Protein AF-A0A2K3JE34-F1 (afdb_monomer_lite)

Foldseek 3Di:
DDDDPCNVVVVDPPDDDLCRVLVDVVLLVVLLQVLLVVLQVCCVVVNLVLSVLVLVLLVLVLVLVVVVLVVVCVVPVVPVVSSVVSSSSVSSSNSNVVNCCVRPVVVVVPDDDDPPVVVVVVVVVVVVVVVVVCCVVVQDCDPNDRDDDPPVCVSCVVSVVSNVVSVCCSVVVPPPCVVVVVVVVVCCVVPVPVVVVCVVCCVVPPPLCVVVVVVVVVVVVVVVPDDPVVVVVVVPDPPPPQAQLVVFPPDDPVNSVLCVVLVNRHLVSLLPDQLVVVPVSGPPADSVNSSSRNVSSVVVVVVVVVVVVVD

Sequence (311 aa):
MKLSLQSFFAGDSSFASLSQYVNLPLLEIIVLILGIIIAGILADSRGRKPAFSFALLMMGLLTIFGSTLYTAFFQNSDFIWLLQLLLGSERFIEGYLLGLCLFLIWPELGSVRTKGLRLSLIWFFFLGYMTLFWAVDLNILFFGFQFHIPAYFSIFGGQLAIFSSLIALYLIGPIPTILGREIEIEKLAFDFDDRQVKKTVDAYVGTHDFDSIKSQIDIIDASAELSDKDMDEILGDNSKSSLSLQLIPGIGEALEKRLKAAGYKSASQLAGETPQRLAQKIEGLSTSRAEKILKDARTVVKKAIKKSKKK

pLDDT: mean 71.98, std 17.84, range [35.12, 97.81]

Radius of gyration: 38.08 Å; chains: 1; bounding box: 76×53×100 Å

Structure (mmCIF, N/CA/C/O backbone):
data_AF-A0A2K3JE34-F1
#
_entry.id   AF-A0A2K3JE34-F1
#
loop_
_atom_site.group_PDB
_atom_site.id
_atom_site.type_symbol
_atom_site.label_atom_id
_atom_site.label_alt_id
_atom_site.label_comp_id
_atom_site.label_asym_id
_atom_site.label_entity_id
_atom_site.label_seq_id
_atom_site.pdbx_PDB_ins_code
_atom_site.Cartn_x
_atom_site.Cartn_y
_atom_site.Cartn_z
_atom_site.occupancy
_atom_site.B_iso_or_equiv
_atom_site.auth_seq_id
_atom_site.auth_comp_id
_atom_site.auth_asym_id
_atom_site.auth_atom_id
_atom_site.pdbx_PDB_model_num
ATOM 1 N N . MET A 1 1 ? 36.305 -21.822 -6.068 1.00 47.53 1 MET A N 1
ATOM 2 C CA . MET A 1 1 ? 36.592 -20.382 -5.897 1.00 47.53 1 MET A CA 1
ATOM 3 C C . MET A 1 1 ? 35.248 -19.661 -5.927 1.00 47.53 1 MET A C 1
ATOM 5 O O . MET A 1 1 ? 34.569 -19.754 -6.939 1.00 47.53 1 MET A O 1
ATOM 9 N N . LYS A 1 2 ? 34.769 -19.098 -4.807 1.00 48.47 2 LYS A N 1
ATOM 10 C CA . LYS A 1 2 ? 33.481 -18.381 -4.788 1.00 48.47 2 LYS A CA 1
ATOM 11 C C . LYS A 1 2 ? 33.714 -16.999 -5.398 1.00 48.47 2 LYS A C 1
ATOM 13 O O . LYS A 1 2 ? 34.260 -16.135 -4.723 1.00 48.47 2 LYS A O 1
ATOM 18 N N . LEU A 1 3 ? 33.358 -16.824 -6.668 1.00 47.59 3 LEU A N 1
ATOM 19 C CA . LEU A 1 3 ? 33.260 -15.498 -7.276 1.00 47.59 3 LEU A CA 1
ATOM 20 C C . LEU A 1 3 ? 32.209 -14.716 -6.487 1.00 47.59 3 LEU A C 1
ATOM 22 O O . LEU A 1 3 ? 31.051 -15.129 -6.416 1.00 47.59 3 LEU A O 1
ATOM 26 N N . SER A 1 4 ? 32.624 -13.635 -5.828 1.00 63.66 4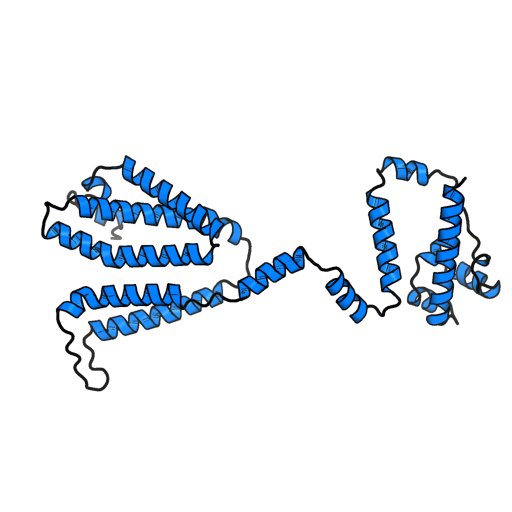 SER A N 1
ATOM 27 C CA . SER A 1 4 ? 31.664 -12.717 -5.230 1.00 63.66 4 SER A CA 1
ATOM 28 C C . SER A 1 4 ? 31.019 -11.920 -6.360 1.00 63.66 4 SER A C 1
ATOM 30 O O . SER A 1 4 ? 31.680 -11.559 -7.336 1.00 63.66 4 SER A O 1
ATOM 32 N N . LEU A 1 5 ? 29.728 -11.628 -6.230 1.00 51.69 5 LEU A N 1
ATOM 33 C CA . LEU A 1 5 ? 28.985 -10.788 -7.176 1.00 51.69 5 LEU A CA 1
ATOM 34 C C . LEU A 1 5 ? 29.692 -9.434 -7.392 1.00 51.69 5 LEU A C 1
ATOM 36 O O . LEU A 1 5 ? 29.744 -8.921 -8.504 1.00 51.69 5 LEU A O 1
ATOM 40 N N . GLN A 1 6 ? 30.347 -8.928 -6.342 1.00 56.88 6 GLN A N 1
ATOM 41 C CA . GLN A 1 6 ? 31.221 -7.757 -6.398 1.00 56.88 6 GLN A CA 1
ATOM 42 C C . GLN A 1 6 ? 32.419 -7.932 -7.336 1.00 56.88 6 GLN A C 1
ATOM 44 O O . GLN A 1 6 ? 32.680 -7.038 -8.126 1.00 56.88 6 GLN A O 1
ATOM 49 N N . SER A 1 7 ? 33.126 -9.067 -7.303 1.00 60.50 7 SER A N 1
ATOM 50 C CA . SER A 1 7 ? 34.256 -9.309 -8.216 1.00 60.50 7 SER A CA 1
ATOM 51 C C . SER A 1 7 ? 33.838 -9.491 -9.677 1.00 60.50 7 SER A C 1
ATOM 53 O O . SER A 1 7 ? 34.643 -9.234 -10.564 1.00 60.50 7 SER A O 1
ATOM 55 N N . PHE A 1 8 ? 32.590 -9.902 -9.929 1.00 62.59 8 PHE A N 1
ATOM 56 C CA . PHE A 1 8 ? 32.058 -10.045 -11.286 1.00 62.59 8 PHE A CA 1
ATOM 57 C C . PHE A 1 8 ? 31.738 -8.680 -11.913 1.00 62.59 8 PHE A C 1
ATOM 59 O O . PHE A 1 8 ? 32.076 -8.447 -13.066 1.00 62.59 8 PHE A O 1
ATOM 66 N N . PHE A 1 9 ? 31.164 -7.750 -11.139 1.00 56.44 9 PHE A N 1
ATOM 67 C CA . PHE A 1 9 ? 30.866 -6.394 -11.620 1.00 56.44 9 PHE A CA 1
ATOM 68 C C . PHE A 1 9 ? 32.049 -5.421 -11.531 1.00 56.44 9 PHE A C 1
ATOM 70 O O . PHE A 1 9 ? 32.115 -4.478 -12.309 1.00 56.44 9 PHE A O 1
ATOM 77 N N . ALA A 1 10 ? 33.006 -5.638 -10.625 1.00 57.97 10 ALA A N 1
ATOM 78 C CA . ALA A 1 10 ? 34.198 -4.792 -10.509 1.00 57.97 10 ALA A CA 1
ATOM 79 C C . ALA A 1 10 ? 35.252 -5.048 -11.606 1.00 57.97 10 ALA A C 1
ATOM 81 O O . ALA A 1 10 ? 36.209 -4.286 -11.713 1.00 57.97 10 ALA A O 1
ATOM 82 N N . GLY A 1 11 ? 35.116 -6.129 -12.384 1.00 55.25 11 GLY A N 1
ATOM 83 C CA . GLY A 1 11 ? 36.104 -6.536 -13.387 1.00 55.25 11 GLY A CA 1
ATOM 84 C C . GLY A 1 11 ? 35.963 -5.863 -14.753 1.00 55.25 11 GLY A C 1
ATOM 85 O O . GLY A 1 11 ? 36.924 -5.876 -15.519 1.00 55.25 11 GLY A O 1
ATOM 86 N N . ASP A 1 12 ? 34.806 -5.274 -15.062 1.00 62.59 12 ASP A N 1
ATOM 87 C CA . ASP A 1 12 ? 34.537 -4.693 -16.377 1.00 62.59 12 ASP A CA 1
ATOM 88 C C . ASP A 1 12 ? 34.541 -3.162 -16.294 1.00 62.59 12 ASP A C 1
ATOM 90 O O . ASP A 1 12 ? 33.567 -2.532 -15.883 1.00 62.59 12 ASP A O 1
ATOM 94 N N . SER A 1 13 ? 35.665 -2.545 -16.671 1.00 64.06 13 SER A N 1
ATOM 95 C CA . SER A 1 13 ? 35.833 -1.084 -16.693 1.00 64.06 13 SER A CA 1
ATOM 96 C C . SER A 1 13 ? 34.903 -0.377 -17.687 1.00 64.06 13 SER A C 1
ATOM 98 O O . SER A 1 13 ? 34.850 0.852 -17.702 1.00 64.06 13 SER A O 1
ATOM 100 N N . SER A 1 14 ? 34.173 -1.139 -18.506 1.00 70.94 14 SER A N 1
ATOM 101 C CA . SER A 1 14 ? 33.175 -0.635 -19.446 1.00 70.94 14 SER A CA 1
ATOM 102 C C . SER A 1 14 ? 31.776 -0.468 -18.839 1.00 70.94 14 SER A C 1
ATOM 104 O O . SER A 1 14 ? 30.938 0.217 -19.429 1.00 70.94 14 SER A O 1
ATOM 106 N N . PHE A 1 15 ? 31.505 -1.044 -17.660 1.00 71.62 15 PHE A N 1
ATOM 107 C CA . PHE A 1 15 ? 30.189 -0.943 -17.034 1.00 71.62 15 PHE A CA 1
ATOM 108 C C . PHE A 1 15 ? 30.009 0.419 -16.350 1.00 71.62 15 PHE A C 1
ATOM 110 O O . PHE A 1 15 ? 30.445 0.633 -15.219 1.00 71.62 15 PHE A O 1
ATOM 117 N N . ALA A 1 16 ? 29.332 1.342 -17.032 1.00 76.44 16 ALA A N 1
ATOM 118 C CA . ALA A 1 16 ? 28.838 2.583 -16.444 1.00 76.44 16 ALA A CA 1
ATOM 119 C C . ALA A 1 16 ? 27.378 2.403 -16.012 1.00 76.44 16 ALA A C 1
ATOM 121 O O . ALA A 1 16 ? 26.539 1.950 -16.794 1.00 76.44 16 ALA A O 1
ATOM 122 N N . SER A 1 17 ? 27.052 2.771 -14.770 1.00 80.38 17 SER A N 1
ATOM 123 C CA . SER A 1 17 ? 25.653 2.781 -14.332 1.00 80.38 17 SER A CA 1
ATOM 124 C C . SER A 1 17 ? 24.853 3.849 -15.091 1.00 80.38 17 SER A C 1
ATOM 126 O O . SER A 1 17 ? 25.409 4.851 -15.539 1.00 80.38 17 SER A O 1
ATOM 128 N N . LEU A 1 18 ? 23.531 3.674 -15.202 1.00 82.62 18 LEU A N 1
ATOM 129 C CA . LEU A 1 18 ? 22.642 4.643 -15.865 1.00 82.62 18 LEU A CA 1
ATOM 130 C C . LEU A 1 18 ? 22.822 6.067 -15.299 1.00 82.62 18 LEU A C 1
ATOM 132 O O . LEU A 1 18 ? 22.880 7.042 -16.042 1.00 82.62 18 LEU A O 1
ATOM 136 N N . SER A 1 19 ? 22.977 6.159 -13.974 1.00 84.25 19 SER A N 1
ATOM 137 C CA . SER A 1 19 ? 23.258 7.397 -13.237 1.00 84.25 19 SER A CA 1
ATOM 138 C C . SER A 1 19 ? 24.598 8.022 -13.644 1.00 84.25 19 SER A C 1
ATOM 140 O O . SER A 1 19 ? 24.658 9.208 -13.973 1.00 84.25 19 SER A O 1
ATOM 142 N N . GLN A 1 20 ? 25.667 7.219 -13.712 1.00 85.44 20 GLN A N 1
ATOM 143 C CA . GLN A 1 20 ? 26.988 7.683 -14.152 1.00 85.44 20 GLN A CA 1
ATOM 144 C C . GLN A 1 20 ? 26.980 8.145 -15.612 1.00 85.44 20 GLN A C 1
ATOM 146 O O . GLN A 1 20 ? 27.647 9.120 -15.946 1.00 85.44 20 GLN A O 1
ATOM 151 N N . TYR A 1 21 ? 26.215 7.465 -16.467 1.00 85.75 21 TYR A N 1
ATOM 152 C CA . TYR A 1 21 ? 26.115 7.782 -17.888 1.00 85.75 21 TYR A CA 1
ATOM 153 C C . TYR A 1 21 ? 25.352 9.090 -18.143 1.00 85.75 21 TYR A C 1
ATOM 155 O O . TYR A 1 21 ? 25.763 9.899 -18.970 1.00 85.75 21 TYR A O 1
ATOM 163 N N . VAL A 1 22 ? 24.253 9.320 -17.417 1.00 87.69 22 VAL A N 1
ATOM 164 C CA . VAL A 1 22 ? 23.420 10.525 -17.560 1.00 87.69 22 VAL A CA 1
ATOM 165 C C . VAL A 1 22 ? 24.022 11.735 -16.829 1.00 87.69 22 VAL A C 1
ATOM 167 O O . VAL A 1 22 ? 23.799 12.867 -17.253 1.00 87.69 22 VAL A O 1
ATOM 170 N N . ASN A 1 23 ? 24.815 11.513 -15.774 1.00 91.31 23 ASN A N 1
ATOM 171 C CA . ASN A 1 23 ? 25.554 12.535 -15.022 1.00 91.31 23 ASN A CA 1
ATOM 172 C C . ASN A 1 23 ? 24.670 13.676 -14.461 1.00 91.31 23 ASN A C 1
ATOM 174 O O . ASN A 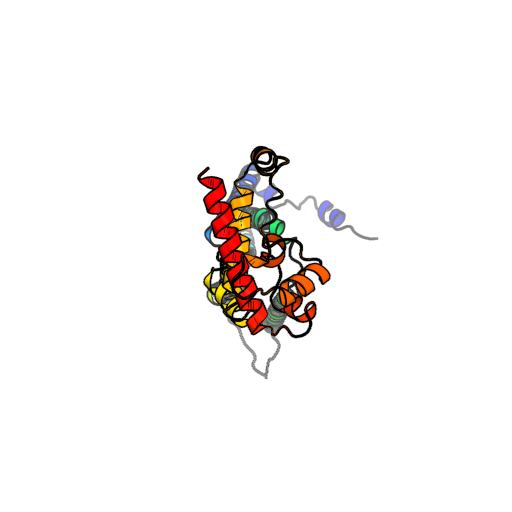1 23 ? 25.032 14.853 -14.514 1.00 91.31 23 ASN A O 1
ATOM 178 N N . LEU A 1 24 ? 23.497 13.335 -13.909 1.00 92.44 24 LEU A N 1
ATOM 179 C CA . LEU A 1 24 ? 22.547 14.290 -13.309 1.00 92.44 24 LEU A CA 1
ATOM 180 C C . LEU A 1 24 ? 22.224 13.959 -11.835 1.00 92.44 24 LEU A C 1
ATOM 182 O O . LEU A 1 24 ? 21.056 13.778 -11.485 1.00 92.44 24 LEU A O 1
ATOM 186 N N . PRO A 1 25 ? 23.220 13.943 -10.929 1.00 89.69 25 PRO A N 1
ATOM 187 C CA . PRO A 1 25 ? 23.038 13.457 -9.556 1.00 89.69 25 PRO A CA 1
ATOM 188 C C . PRO A 1 25 ? 22.020 14.275 -8.744 1.00 89.69 25 PRO A C 1
ATOM 190 O O . PRO A 1 25 ? 21.313 13.745 -7.891 1.00 89.69 25 PRO A O 1
ATOM 193 N N . LEU A 1 26 ? 21.915 15.579 -9.014 1.00 92.56 26 LEU A N 1
ATOM 194 C CA . LEU A 1 26 ? 21.006 16.472 -8.291 1.00 92.56 26 LEU A CA 1
ATOM 195 C C . LEU A 1 26 ? 19.539 16.205 -8.671 1.00 92.56 26 LEU A C 1
ATOM 197 O O . LEU A 1 26 ? 18.662 16.211 -7.808 1.00 92.56 26 LEU A O 1
ATOM 201 N N . LEU A 1 27 ? 19.281 15.902 -9.948 1.00 90.81 27 LEU A N 1
ATOM 202 C CA . LEU A 1 27 ? 17.947 15.549 -10.434 1.00 90.81 27 LEU A CA 1
ATOM 203 C C . LEU A 1 27 ? 17.456 14.251 -9.783 1.00 90.81 27 LEU A C 1
ATOM 205 O O . LEU A 1 27 ? 16.303 14.180 -9.366 1.00 90.81 27 LEU A O 1
ATOM 209 N N . GLU A 1 28 ? 18.335 13.256 -9.642 1.00 92.38 28 GLU A N 1
ATOM 210 C CA . GLU A 1 28 ? 18.003 11.973 -9.013 1.00 92.38 28 GLU A CA 1
ATOM 211 C C . GLU A 1 28 ? 17.489 12.153 -7.581 1.00 92.38 28 GLU A C 1
ATOM 213 O O . GLU A 1 28 ? 16.442 11.611 -7.228 1.00 92.38 28 GLU A O 1
ATOM 218 N N . ILE A 1 29 ? 18.179 12.971 -6.779 1.00 93.44 29 ILE A N 1
ATOM 219 C CA . ILE A 1 29 ? 17.790 13.253 -5.391 1.00 93.44 29 ILE A CA 1
ATOM 220 C C . ILE A 1 29 ? 16.439 13.974 -5.340 1.00 93.44 29 ILE A C 1
ATOM 222 O O . ILE A 1 29 ? 15.578 13.605 -4.542 1.00 93.44 29 ILE A O 1
ATOM 226 N N . ILE A 1 30 ? 16.226 14.980 -6.196 1.00 96.38 30 ILE A N 1
ATOM 227 C CA . ILE A 1 30 ? 14.959 15.727 -6.243 1.00 96.38 30 ILE A CA 1
ATOM 228 C C . ILE A 1 30 ? 13.796 14.791 -6.582 1.00 96.38 30 ILE A C 1
ATOM 230 O O . ILE A 1 30 ? 12.765 14.817 -5.910 1.00 96.38 30 ILE A O 1
ATOM 234 N N . VAL A 1 31 ? 13.959 13.955 -7.609 1.00 97.12 31 VAL A N 1
ATOM 235 C CA . VAL A 1 31 ? 12.912 13.036 -8.070 1.00 97.12 31 VAL A CA 1
ATOM 236 C C . VAL A 1 31 ? 12.625 11.952 -7.027 1.00 97.12 31 VAL A C 1
ATOM 238 O O . VAL A 1 31 ? 11.466 11.596 -6.812 1.00 97.12 31 VAL A O 1
ATOM 241 N N . LEU A 1 32 ? 13.652 11.485 -6.318 1.00 95.19 32 LEU A N 1
ATOM 242 C CA . LEU A 1 32 ? 13.503 10.546 -5.210 1.00 95.19 32 LEU A CA 1
ATOM 243 C C . LEU A 1 32 ? 12.725 11.166 -4.038 1.00 95.19 32 LEU A C 1
ATOM 245 O O . LEU A 1 32 ? 11.764 10.566 -3.554 1.00 95.19 32 LEU A O 1
ATOM 249 N N . ILE A 1 33 ? 13.069 12.390 -3.616 1.00 95.81 33 ILE A N 1
ATOM 250 C CA . ILE A 1 33 ? 12.332 13.122 -2.568 1.00 95.81 33 ILE A CA 1
ATOM 251 C C . ILE A 1 33 ? 10.875 13.341 -2.988 1.00 95.81 33 ILE A C 1
ATOM 253 O O . ILE A 1 33 ? 9.960 13.144 -2.187 1.00 95.81 33 ILE A O 1
ATOM 257 N N . LEU A 1 34 ? 10.644 13.700 -4.252 1.00 97.81 34 LEU A N 1
ATOM 258 C CA . LEU A 1 34 ? 9.302 13.867 -4.800 1.00 97.81 34 LEU A CA 1
ATOM 259 C C . LEU A 1 34 ? 8.490 12.565 -4.711 1.00 97.81 34 LEU A C 1
ATOM 261 O O . LEU A 1 34 ? 7.330 12.598 -4.296 1.00 97.81 34 LEU A O 1
ATOM 265 N N . GLY A 1 35 ? 9.105 11.422 -5.031 1.00 96.88 35 GLY A N 1
ATOM 266 C CA . GLY A 1 35 ? 8.500 10.100 -4.866 1.00 96.88 35 GLY A CA 1
ATOM 267 C C . GLY A 1 35 ? 8.076 9.829 -3.419 1.00 96.88 35 GLY A C 1
ATOM 268 O O . GLY A 1 35 ? 6.935 9.428 -3.184 1.00 96.88 35 GLY A O 1
ATOM 269 N N . ILE A 1 36 ? 8.947 10.129 -2.446 1.00 95.88 36 ILE A N 1
ATOM 270 C CA . ILE A 1 36 ? 8.659 9.970 -1.007 1.00 95.88 36 ILE A CA 1
ATOM 271 C C . ILE A 1 36 ? 7.456 10.825 -0.589 1.00 95.88 36 ILE A C 1
ATOM 273 O O . ILE A 1 36 ? 6.540 10.329 0.072 1.00 95.88 36 ILE A O 1
ATOM 277 N N . ILE A 1 37 ? 7.439 12.103 -0.982 1.00 96.56 37 ILE A N 1
ATOM 278 C CA . ILE A 1 37 ? 6.366 13.045 -0.632 1.00 96.56 37 ILE A CA 1
ATOM 279 C C . ILE A 1 37 ? 5.031 12.573 -1.216 1.00 96.56 37 ILE A C 1
ATOM 281 O O . ILE A 1 37 ? 4.026 12.533 -0.507 1.00 96.56 37 ILE A O 1
ATOM 285 N N . ILE A 1 38 ? 5.012 12.170 -2.488 1.00 96.50 38 ILE A N 1
ATOM 286 C CA . ILE A 1 38 ? 3.786 11.708 -3.151 1.00 96.50 38 ILE A CA 1
ATOM 287 C C . ILE A 1 38 ? 3.291 10.396 -2.541 1.00 96.50 38 ILE A C 1
ATOM 289 O O . ILE A 1 38 ? 2.083 10.230 -2.382 1.00 96.50 38 ILE A O 1
ATOM 293 N N . ALA A 1 39 ? 4.186 9.484 -2.154 1.00 94.44 39 ALA A N 1
ATOM 294 C CA . ALA A 1 39 ? 3.801 8.281 -1.421 1.00 94.44 39 ALA A CA 1
ATOM 295 C C . ALA A 1 39 ? 3.110 8.623 -0.097 1.00 94.44 39 ALA A C 1
ATOM 297 O O . ALA A 1 39 ? 2.049 8.068 0.184 1.00 94.44 39 ALA A O 1
ATOM 298 N N . GLY A 1 40 ? 3.657 9.574 0.668 1.00 90.75 40 GLY A N 1
ATOM 299 C CA . GLY A 1 40 ? 3.045 10.071 1.902 1.00 90.75 40 GLY A CA 1
ATOM 300 C C . GLY A 1 40 ? 1.666 10.690 1.665 1.00 90.75 40 GLY A C 1
ATOM 301 O O . GLY A 1 40 ? 0.690 10.261 2.275 1.00 90.75 40 GLY A O 1
ATOM 302 N N . ILE A 1 41 ? 1.556 11.628 0.718 1.00 92.69 41 ILE A N 1
ATOM 303 C CA . ILE A 1 41 ? 0.287 12.299 0.384 1.00 92.69 41 ILE A CA 1
ATOM 304 C C . ILE A 1 41 ? -0.763 11.293 -0.095 1.00 92.69 41 ILE A C 1
ATOM 306 O O . ILE A 1 41 ? -1.929 11.385 0.286 1.00 92.69 41 ILE A O 1
ATOM 310 N N . LEU A 1 42 ? -0.387 10.330 -0.942 1.00 92.44 42 LEU A N 1
ATOM 311 C CA . LEU A 1 42 ? -1.337 9.354 -1.474 1.00 92.44 42 LEU A CA 1
ATOM 312 C C . LEU A 1 42 ? -1.787 8.364 -0.394 1.00 92.44 42 LEU A C 1
ATOM 314 O O . LEU A 1 42 ? -2.967 8.013 -0.349 1.00 92.44 42 LEU A O 1
ATOM 318 N N . ALA A 1 43 ? -0.866 7.948 0.479 1.00 87.00 43 ALA A N 1
ATOM 319 C CA . ALA A 1 43 ? -1.170 7.089 1.616 1.00 87.00 43 ALA A CA 1
ATOM 320 C C . ALA A 1 43 ? -2.088 7.777 2.636 1.00 87.00 43 ALA A C 1
ATOM 322 O O . ALA A 1 43 ? -2.979 7.114 3.164 1.00 87.00 43 ALA A O 1
ATOM 323 N N . ASP A 1 44 ? -1.905 9.077 2.871 1.00 88.12 44 ASP A N 1
ATOM 324 C CA . ASP A 1 44 ? -2.718 9.874 3.794 1.00 88.12 44 ASP A CA 1
ATOM 325 C C . ASP A 1 44 ? -4.105 10.194 3.208 1.00 88.12 44 ASP A C 1
ATOM 327 O O . ASP A 1 44 ? -5.136 9.880 3.796 1.00 88.12 44 ASP A O 1
ATOM 331 N N . SER A 1 45 ? -4.153 10.721 1.980 1.00 90.62 45 SER A N 1
ATOM 332 C CA . SER A 1 45 ? -5.402 11.202 1.366 1.00 90.62 45 SER A CA 1
ATOM 333 C C . SER A 1 45 ? -6.340 10.100 0.876 1.00 90.62 45 SER A C 1
ATOM 335 O O . SER A 1 45 ? -7.560 10.241 0.955 1.00 90.62 45 SER A O 1
ATOM 337 N N . ARG A 1 46 ? -5.799 9.011 0.314 1.00 85.94 46 ARG A N 1
ATOM 338 C CA . ARG A 1 46 ? -6.600 7.917 -0.266 1.00 85.94 46 ARG A CA 1
ATOM 339 C C . ARG A 1 46 ? -6.507 6.625 0.531 1.00 85.94 46 ARG A C 1
ATOM 341 O O . ARG A 1 46 ? -7.233 5.673 0.245 1.00 85.94 46 ARG A O 1
ATOM 348 N N . GLY A 1 47 ? -5.640 6.583 1.535 1.00 82.75 47 GLY A N 1
ATOM 349 C CA . GLY A 1 47 ? -5.388 5.401 2.334 1.00 82.75 47 GLY A CA 1
ATOM 350 C C . GLY A 1 47 ? -4.314 4.482 1.749 1.00 82.75 47 GLY A C 1
ATOM 351 O O . GLY A 1 47 ? -3.798 4.628 0.639 1.00 82.75 47 GLY A O 1
ATOM 352 N N . ARG A 1 48 ? -4.000 3.453 2.532 1.00 79.62 48 ARG A N 1
ATOM 353 C CA . ARG A 1 48 ? -2.844 2.565 2.340 1.00 79.62 48 ARG A CA 1
ATOM 354 C C . ARG A 1 48 ? -2.932 1.672 1.101 1.00 79.62 48 ARG A C 1
ATOM 356 O O . ARG A 1 48 ? -1.960 1.488 0.373 1.00 79.62 48 ARG A O 1
ATOM 363 N N . LYS A 1 49 ? -4.113 1.096 0.866 1.00 78.69 49 LYS A N 1
ATOM 364 C CA . LYS A 1 49 ? -4.371 0.156 -0.237 1.00 78.69 49 LYS A CA 1
ATOM 365 C C . LYS A 1 49 ? -4.179 0.795 -1.618 1.00 78.69 49 LYS A C 1
ATOM 367 O O . LYS A 1 49 ? -3.467 0.196 -2.426 1.00 78.69 49 LYS A O 1
ATOM 372 N N . PRO A 1 50 ? -4.758 1.974 -1.918 1.00 84.94 50 PRO A N 1
ATOM 373 C CA . PRO A 1 50 ? -4.522 2.615 -3.205 1.00 84.94 50 PRO A CA 1
ATOM 374 C C . PRO A 1 50 ? -3.075 3.076 -3.369 1.00 84.94 50 PRO A C 1
ATOM 376 O O . PRO A 1 50 ? -2.560 2.960 -4.474 1.00 84.94 50 PRO A O 1
ATOM 379 N N . ALA A 1 51 ? -2.390 3.499 -2.300 1.00 87.31 51 ALA A N 1
ATOM 380 C CA . ALA A 1 51 ? -0.967 3.833 -2.371 1.00 87.31 51 ALA A CA 1
ATOM 381 C C . ALA A 1 51 ? -0.098 2.621 -2.760 1.00 87.31 51 ALA A C 1
ATOM 383 O O . ALA A 1 51 ? 0.709 2.690 -3.684 1.00 87.31 51 ALA A O 1
ATOM 384 N N . PHE A 1 52 ? -0.333 1.462 -2.142 1.00 84.56 52 PHE A N 1
ATOM 385 C CA . PHE A 1 52 ? 0.362 0.228 -2.518 1.00 84.56 52 PHE A CA 1
ATOM 386 C C . PHE A 1 52 ? 0.002 -0.257 -3.932 1.00 84.56 52 PHE A C 1
ATOM 388 O O . PHE A 1 52 ? 0.875 -0.657 -4.698 1.00 84.56 52 PHE A O 1
ATOM 395 N N . SER A 1 53 ? -1.278 -0.184 -4.307 1.00 84.81 53 SER A N 1
ATOM 396 C CA . SER A 1 53 ? -1.732 -0.569 -5.653 1.00 84.81 53 SER A CA 1
ATOM 397 C C . SER A 1 53 ? -1.120 0.331 -6.728 1.00 84.81 53 SER A C 1
ATOM 399 O O . SER A 1 53 ? -0.744 -0.145 -7.796 1.00 84.81 53 SER A O 1
ATOM 401 N N . PHE A 1 54 ? -0.959 1.621 -6.426 1.00 90.25 54 PHE A N 1
ATOM 402 C CA . PHE A 1 54 ? -0.259 2.567 -7.285 1.00 90.25 54 PHE A CA 1
ATOM 403 C C . PHE A 1 54 ? 1.229 2.219 -7.423 1.00 90.25 54 PHE A C 1
ATOM 405 O O . PHE A 1 54 ? 1.754 2.250 -8.531 1.00 90.25 54 PHE A O 1
ATOM 412 N N . ALA A 1 55 ? 1.893 1.792 -6.344 1.00 89.12 55 ALA A N 1
ATOM 413 C CA . ALA A 1 55 ? 3.276 1.311 -6.405 1.00 89.12 55 ALA A CA 1
ATOM 414 C C . ALA A 1 55 ? 3.440 0.117 -7.359 1.00 89.12 55 ALA A C 1
ATOM 416 O O . ALA A 1 55 ? 4.356 0.096 -8.179 1.00 89.12 55 ALA A O 1
ATOM 417 N N . LEU A 1 56 ? 2.531 -0.863 -7.275 1.00 85.62 56 LEU A N 1
ATOM 418 C CA . LEU A 1 56 ? 2.529 -2.031 -8.161 1.00 85.62 56 LEU A CA 1
ATOM 419 C C . LEU A 1 56 ? 2.302 -1.637 -9.622 1.00 85.62 56 LEU A C 1
ATOM 421 O O . LEU A 1 56 ? 2.992 -2.146 -10.504 1.00 85.62 56 LEU A O 1
ATOM 425 N N . LEU A 1 57 ? 1.374 -0.709 -9.872 1.00 88.44 57 LEU A N 1
ATOM 426 C CA . LEU A 1 57 ? 1.140 -0.160 -11.206 1.00 88.44 57 LEU A CA 1
ATOM 427 C C . LEU A 1 57 ? 2.406 0.503 -11.760 1.00 88.44 57 LEU A C 1
ATOM 429 O O . LEU A 1 57 ? 2.802 0.204 -12.882 1.00 88.44 57 LEU A O 1
ATOM 433 N N . MET A 1 58 ? 3.065 1.351 -10.969 1.00 92.56 58 MET A N 1
ATOM 434 C CA . MET A 1 58 ? 4.289 2.044 -11.373 1.00 92.56 58 MET A CA 1
ATOM 435 C C . MET A 1 58 ? 5.446 1.073 -11.644 1.00 92.56 58 MET A C 1
ATOM 437 O O . MET A 1 58 ? 6.113 1.199 -12.666 1.00 92.56 58 MET A O 1
ATOM 441 N N . MET A 1 59 ? 5.650 0.066 -10.788 1.00 88.06 59 MET A N 1
ATOM 442 C CA . MET A 1 59 ? 6.646 -0.994 -11.009 1.00 88.06 59 MET A CA 1
ATOM 443 C C . MET A 1 59 ? 6.365 -1.790 -12.287 1.00 88.06 59 MET A C 1
ATOM 445 O O . MET A 1 59 ? 7.279 -2.084 -13.059 1.00 88.06 59 MET A O 1
ATOM 449 N N . GLY A 1 60 ? 5.098 -2.121 -12.538 1.00 82.31 60 GLY A N 1
ATOM 450 C CA . GLY A 1 60 ? 4.687 -2.802 -13.759 1.00 82.31 60 GLY A CA 1
ATOM 451 C C . GLY A 1 60 ? 4.935 -1.962 -15.010 1.00 82.31 60 GLY A C 1
ATOM 452 O O . GLY A 1 60 ? 5.520 -2.453 -15.974 1.00 82.31 60 GLY A O 1
ATOM 453 N N . LEU A 1 61 ? 4.571 -0.678 -14.966 1.00 85.69 61 LEU A N 1
ATOM 454 C CA . LEU A 1 61 ? 4.852 0.288 -16.028 1.00 85.69 61 LEU A CA 1
ATOM 455 C C . LEU A 1 61 ? 6.354 0.413 -16.292 1.00 85.69 61 LEU A C 1
ATOM 457 O O . LEU A 1 61 ? 6.768 0.332 -17.443 1.00 85.69 61 LEU A O 1
ATOM 461 N N . LEU A 1 62 ? 7.174 0.546 -15.248 1.00 90.94 62 LEU A N 1
ATOM 462 C CA . LEU A 1 62 ? 8.628 0.617 -15.384 1.00 90.94 62 LEU A CA 1
ATOM 463 C C . LEU A 1 62 ? 9.200 -0.656 -16.011 1.00 90.94 62 LEU A C 1
ATOM 465 O O . LEU A 1 62 ? 10.067 -0.576 -16.870 1.00 90.94 62 LEU A O 1
ATOM 469 N N . THR A 1 63 ? 8.692 -1.828 -15.635 1.00 86.12 63 THR A N 1
ATOM 470 C CA . THR A 1 63 ? 9.158 -3.105 -16.199 1.00 86.12 63 THR A CA 1
ATOM 471 C C . THR A 1 63 ? 8.823 -3.208 -17.691 1.00 86.12 63 THR A C 1
ATOM 473 O O . THR A 1 63 ? 9.662 -3.602 -18.501 1.00 86.12 63 THR A O 1
ATOM 476 N N . ILE A 1 64 ? 7.605 -2.810 -18.070 1.00 83.50 64 ILE A N 1
ATOM 477 C CA . ILE A 1 64 ? 7.139 -2.816 -19.462 1.00 83.50 64 ILE A CA 1
ATOM 478 C C . ILE A 1 64 ? 7.917 -1.798 -20.302 1.00 83.50 64 ILE A C 1
ATOM 480 O O . ILE A 1 64 ? 8.529 -2.139 -21.318 1.00 83.50 64 ILE A O 1
ATOM 484 N N . PHE A 1 65 ? 7.890 -0.536 -19.881 1.00 88.38 65 PHE A N 1
ATOM 485 C CA . PHE A 1 65 ? 8.425 0.564 -20.667 1.00 88.38 65 PHE A CA 1
ATOM 486 C C . PHE A 1 65 ? 9.940 0.675 -20.547 1.00 88.38 65 PHE A C 1
ATOM 488 O O . PHE A 1 65 ? 10.569 1.106 -21.503 1.00 88.38 65 PHE A O 1
ATOM 495 N N . GLY A 1 66 ? 10.551 0.225 -19.452 1.00 90.06 66 GLY A N 1
ATOM 496 C CA . GLY A 1 66 ? 11.995 0.315 -19.242 1.00 90.06 66 GLY A CA 1
ATOM 497 C C . GLY A 1 66 ? 12.796 -0.411 -20.316 1.00 90.06 66 GLY A C 1
ATOM 498 O O . GLY A 1 66 ? 13.683 0.182 -20.924 1.00 90.06 66 GLY A O 1
ATOM 499 N N . SER A 1 67 ? 12.416 -1.650 -20.644 1.00 85.38 67 SER A N 1
ATOM 500 C CA . SER A 1 67 ? 13.052 -2.406 -21.736 1.00 85.38 67 SER A CA 1
ATOM 501 C C . SER A 1 67 ? 12.880 -1.730 -23.104 1.00 85.38 67 SER A C 1
ATOM 503 O O . SER A 1 67 ? 13.812 -1.691 -23.910 1.00 85.38 67 SER A O 1
ATOM 505 N N . THR A 1 68 ? 11.708 -1.141 -23.348 1.00 87.62 68 THR A N 1
ATOM 506 C CA . THR A 1 68 ? 11.374 -0.457 -24.605 1.00 87.62 68 THR A CA 1
ATOM 507 C C . THR A 1 68 ? 12.140 0.859 -24.751 1.00 87.62 68 THR A C 1
ATOM 509 O O . THR A 1 68 ? 12.694 1.141 -25.808 1.00 87.62 68 THR A O 1
ATOM 512 N N . LEU A 1 69 ? 12.230 1.650 -23.680 1.00 88.38 69 LEU A N 1
ATOM 513 C CA . LEU A 1 69 ? 12.997 2.898 -23.645 1.00 88.38 69 LEU A CA 1
ATOM 514 C C . LEU A 1 69 ? 14.491 2.627 -23.838 1.00 88.38 69 LEU A C 1
ATOM 516 O O . LEU A 1 69 ? 15.154 3.335 -24.593 1.00 88.38 69 LEU A O 1
ATOM 520 N N . TYR A 1 70 ? 15.001 1.567 -23.206 1.00 85.50 70 TYR A N 1
ATOM 521 C CA . TYR A 1 70 ? 16.391 1.151 -23.348 1.00 85.50 70 TYR A CA 1
ATOM 522 C C . TYR A 1 70 ? 16.701 0.728 -24.790 1.00 85.50 70 TYR A C 1
ATOM 524 O O . TYR A 1 70 ? 17.619 1.255 -25.411 1.00 85.50 70 TYR A O 1
ATOM 532 N N . THR A 1 71 ? 15.896 -0.165 -25.371 1.00 86.38 71 THR A N 1
ATOM 533 C CA . THR A 1 71 ? 16.088 -0.622 -26.760 1.00 86.38 71 THR A CA 1
ATOM 534 C C . THR A 1 71 ? 15.941 0.504 -27.783 1.00 86.38 71 THR A C 1
ATOM 536 O O . THR A 1 71 ? 16.749 0.577 -28.708 1.00 86.38 71 THR A O 1
ATOM 539 N N . ALA A 1 72 ? 14.985 1.418 -27.598 1.00 86.06 72 ALA A N 1
ATOM 540 C CA . ALA A 1 72 ? 14.814 2.584 -28.465 1.00 86.06 72 ALA A CA 1
ATOM 541 C C . ALA A 1 72 ? 16.050 3.501 -28.467 1.00 86.06 72 ALA A C 1
ATOM 543 O O . ALA A 1 72 ? 16.458 3.975 -29.526 1.00 86.06 72 ALA A O 1
ATOM 544 N N . PHE A 1 73 ? 16.688 3.701 -27.309 1.00 89.00 73 PHE A N 1
ATOM 545 C CA . PHE A 1 73 ? 17.934 4.465 -27.222 1.00 89.00 73 PHE A CA 1
ATOM 546 C C . PHE A 1 73 ? 19.097 3.790 -27.970 1.00 89.00 73 PHE A C 1
ATOM 548 O O . PHE A 1 73 ? 19.838 4.458 -28.688 1.00 89.00 73 PHE A O 1
ATOM 555 N N . PHE A 1 74 ? 19.252 2.466 -27.859 1.00 86.19 74 PHE A N 1
ATOM 556 C CA . PHE A 1 74 ? 20.317 1.756 -28.585 1.00 86.19 74 PHE A CA 1
ATOM 557 C C . PHE A 1 74 ? 20.090 1.701 -30.097 1.00 86.19 74 PHE A C 1
ATOM 559 O O . PHE A 1 74 ? 21.051 1.574 -30.852 1.00 86.19 74 PHE A O 1
ATOM 566 N N . GLN A 1 75 ? 18.841 1.811 -30.549 1.00 91.12 75 GLN A N 1
ATOM 567 C CA . GLN A 1 75 ? 18.530 1.934 -31.972 1.00 91.12 75 GLN A CA 1
ATOM 568 C C . GLN A 1 75 ? 18.816 3.337 -32.511 1.00 91.12 75 GLN A C 1
ATOM 570 O O . GLN A 1 75 ? 19.211 3.471 -33.668 1.00 91.12 75 GLN A O 1
ATOM 575 N N . ASN A 1 76 ? 18.620 4.376 -31.696 1.00 90.62 76 ASN A N 1
ATOM 576 C CA . ASN A 1 76 ? 18.918 5.747 -32.078 1.00 90.62 76 ASN A CA 1
ATOM 577 C C . ASN A 1 76 ? 19.431 6.562 -30.880 1.00 90.62 76 ASN A C 1
ATOM 579 O O . ASN A 1 76 ? 18.667 7.000 -30.014 1.00 90.62 76 ASN A O 1
ATOM 583 N N . SER A 1 77 ? 20.746 6.784 -30.870 1.00 88.81 77 SER A N 1
ATOM 584 C CA . SER A 1 77 ? 21.467 7.438 -29.775 1.00 88.81 77 SER A CA 1
ATOM 585 C C . SER A 1 77 ? 21.147 8.926 -29.611 1.00 88.81 77 SER A C 1
ATOM 587 O O . SER A 1 77 ? 21.480 9.497 -28.575 1.00 88.81 77 SER A O 1
ATOM 589 N N . ASP A 1 78 ? 20.457 9.550 -30.568 1.00 91.50 78 ASP A N 1
ATOM 590 C CA . ASP A 1 78 ? 20.037 10.953 -30.464 1.00 91.50 78 ASP A CA 1
ATOM 591 C C . ASP A 1 78 ? 18.967 11.158 -29.372 1.00 91.50 78 ASP A C 1
ATOM 593 O O . ASP A 1 78 ? 18.744 12.270 -28.887 1.00 91.50 78 ASP A O 1
ATOM 597 N N . PHE A 1 79 ? 18.317 10.082 -28.917 1.00 90.31 79 PHE A N 1
ATOM 598 C CA . PHE A 1 79 ? 17.255 10.129 -27.914 1.00 90.31 79 PHE A CA 1
ATOM 599 C C . PHE A 1 79 ? 17.752 9.999 -26.464 1.00 90.31 79 PHE A C 1
ATOM 601 O O . PHE A 1 79 ? 17.180 9.262 -25.661 1.00 90.31 79 PHE A O 1
ATOM 608 N N . ILE A 1 80 ? 18.780 10.765 -26.086 1.00 90.12 80 ILE A N 1
ATOM 609 C CA . ILE A 1 80 ? 19.315 10.810 -24.704 1.00 90.12 80 ILE A CA 1
ATOM 610 C C . ILE A 1 80 ? 18.224 11.131 -23.664 1.00 90.12 80 ILE A C 1
ATOM 612 O O . ILE A 1 80 ? 18.268 10.659 -22.527 1.00 90.12 80 ILE A O 1
ATOM 616 N N . TRP A 1 81 ? 17.200 11.893 -24.049 1.00 92.44 81 TRP A N 1
ATOM 617 C CA . TRP A 1 81 ? 16.074 12.226 -23.176 1.00 92.44 81 TRP A CA 1
ATOM 618 C C . TRP A 1 81 ? 15.263 10.993 -22.723 1.00 92.44 81 TRP A C 1
ATOM 620 O O . TRP A 1 81 ? 14.696 11.021 -21.632 1.00 92.44 81 TRP A O 1
ATOM 630 N N . LEU A 1 82 ? 15.237 9.893 -23.495 1.00 91.00 82 LEU A N 1
ATOM 631 C CA . LEU A 1 82 ? 14.577 8.638 -23.094 1.00 91.00 82 LEU A CA 1
ATOM 632 C C . LEU A 1 82 ? 15.289 7.992 -21.901 1.00 91.00 82 LEU A C 1
ATOM 634 O O . LEU A 1 82 ? 14.642 7.479 -20.990 1.00 91.00 82 LEU A O 1
ATOM 638 N N . LEU A 1 83 ? 16.621 8.062 -21.887 1.00 91.12 83 LEU A N 1
ATOM 639 C CA . LEU A 1 83 ? 17.468 7.602 -20.786 1.00 91.12 83 LEU A CA 1
ATOM 640 C C . LEU A 1 83 ? 17.254 8.440 -19.523 1.00 91.12 83 LEU A C 1
ATOM 642 O O . LEU A 1 83 ? 17.154 7.892 -18.429 1.00 91.12 83 LEU A O 1
ATOM 646 N N . GLN A 1 84 ? 17.130 9.761 -19.677 1.00 93.50 84 GLN A N 1
ATOM 647 C CA . GLN A 1 84 ? 16.802 10.666 -18.572 1.00 93.50 84 GLN A CA 1
ATOM 648 C C . GLN A 1 84 ? 15.405 10.388 -18.004 1.00 93.50 84 GLN A C 1
ATOM 650 O O . GLN A 1 84 ? 15.229 10.379 -16.786 1.00 93.50 84 GLN A O 1
ATOM 655 N N . LEU A 1 85 ? 14.422 10.120 -18.870 1.00 94.62 85 LEU A N 1
ATOM 656 C CA . LEU A 1 85 ? 13.072 9.735 -18.465 1.00 94.62 85 LEU A CA 1
ATOM 657 C C . LEU A 1 85 ? 13.078 8.405 -17.704 1.00 94.62 85 LEU A C 1
ATOM 659 O O . LEU A 1 85 ? 12.445 8.302 -16.654 1.00 94.62 85 LEU A O 1
ATOM 663 N N . LEU A 1 86 ? 13.816 7.412 -18.210 1.00 94.44 86 LEU A N 1
ATOM 664 C CA . LEU A 1 86 ? 13.966 6.115 -17.561 1.00 94.44 86 LEU A CA 1
ATOM 665 C C . LEU A 1 86 ? 14.592 6.274 -16.172 1.00 94.44 86 LEU A C 1
ATOM 667 O O . LEU A 1 86 ? 13.978 5.866 -15.188 1.00 94.44 86 LEU A O 1
ATOM 671 N N . LEU A 1 87 ? 15.735 6.961 -16.076 1.00 93.94 87 LEU A N 1
ATOM 672 C CA . LEU A 1 87 ? 16.404 7.242 -14.804 1.00 93.94 87 LEU A CA 1
ATOM 673 C C . LEU A 1 87 ? 15.475 7.974 -13.826 1.00 93.94 87 LEU A C 1
ATOM 675 O O . LEU A 1 87 ? 15.375 7.598 -12.660 1.00 93.94 87 LEU A O 1
ATOM 679 N N . GLY A 1 88 ? 14.759 8.995 -14.302 1.00 95.25 88 GLY A N 1
ATOM 680 C CA . GLY A 1 88 ? 13.780 9.721 -13.499 1.00 95.25 88 GLY A CA 1
ATOM 681 C C . GLY A 1 88 ? 12.677 8.802 -12.974 1.00 95.25 88 GLY A C 1
ATOM 682 O O . GLY A 1 88 ? 12.363 8.830 -11.788 1.00 95.25 88 GLY A O 1
ATOM 683 N N . SER A 1 89 ? 12.121 7.938 -13.824 1.00 95.50 89 SER A N 1
ATOM 684 C CA . SER A 1 89 ? 11.081 6.991 -13.415 1.00 95.50 89 SER A CA 1
ATOM 685 C C . SER A 1 89 ? 11.581 5.955 -12.400 1.00 95.50 89 SER A C 1
ATOM 687 O O . SER A 1 89 ? 10.875 5.674 -11.432 1.00 95.50 89 SER A O 1
ATOM 689 N N . GLU A 1 90 ? 12.814 5.460 -12.548 1.00 94.62 90 GLU A N 1
ATOM 690 C CA . GLU A 1 90 ? 13.449 4.554 -11.584 1.00 94.62 90 GLU A CA 1
ATOM 691 C C . GLU A 1 90 ? 13.602 5.220 -10.214 1.00 94.62 90 GLU A C 1
ATOM 693 O O . GLU A 1 90 ? 13.133 4.679 -9.210 1.00 94.62 90 GLU A O 1
ATOM 698 N N . ARG A 1 91 ? 14.188 6.426 -10.167 1.00 95.94 91 ARG A N 1
ATOM 699 C CA . ARG A 1 91 ? 14.390 7.169 -8.909 1.00 95.94 91 ARG A CA 1
ATOM 700 C C . ARG A 1 91 ? 13.077 7.573 -8.261 1.00 95.94 91 ARG A C 1
ATOM 702 O O . ARG A 1 91 ? 12.960 7.554 -7.038 1.00 95.94 91 ARG A O 1
ATOM 709 N N . PHE A 1 92 ? 12.075 7.903 -9.071 1.00 97.31 92 PHE A N 1
ATOM 710 C CA . PHE A 1 92 ? 10.743 8.218 -8.580 1.00 97.31 92 PHE A CA 1
ATOM 711 C C . PHE A 1 92 ? 10.113 7.013 -7.884 1.00 97.31 92 PHE A C 1
ATOM 713 O O . PHE A 1 92 ? 9.587 7.147 -6.783 1.00 97.31 92 PHE A O 1
ATOM 720 N N . ILE A 1 93 ? 10.171 5.837 -8.514 1.00 95.12 93 ILE A N 1
ATOM 721 C CA . ILE A 1 93 ? 9.595 4.602 -7.974 1.00 95.12 93 ILE A CA 1
ATOM 722 C C . ILE A 1 93 ? 10.348 4.155 -6.725 1.00 95.12 93 ILE A C 1
ATOM 724 O O . ILE A 1 93 ? 9.715 3.773 -5.743 1.00 95.12 93 ILE A O 1
ATOM 728 N N . GLU A 1 94 ? 11.675 4.258 -6.726 1.00 92.25 94 GLU A N 1
ATOM 729 C CA . GLU A 1 94 ? 12.502 4.006 -5.547 1.00 92.25 94 GLU A CA 1
ATOM 730 C C . GLU A 1 94 ? 12.102 4.923 -4.383 1.00 92.25 94 GLU A C 1
ATOM 732 O O . GLU A 1 94 ? 11.790 4.442 -3.293 1.00 92.25 94 GLU A O 1
ATOM 737 N N . GLY A 1 95 ? 12.018 6.233 -4.629 1.00 94.19 95 GLY A N 1
ATOM 738 C CA . GLY A 1 95 ? 11.548 7.204 -3.644 1.00 94.19 95 GLY A CA 1
ATOM 739 C C . GLY A 1 95 ? 10.131 6.910 -3.160 1.00 94.19 95 GLY A C 1
ATOM 740 O O . GLY A 1 95 ? 9.856 6.943 -1.962 1.00 94.19 95 GLY A O 1
ATOM 741 N N . TYR A 1 96 ? 9.233 6.546 -4.072 1.00 95.88 96 TYR A N 1
ATOM 742 C CA . TYR A 1 96 ? 7.862 6.185 -3.739 1.00 95.88 96 TYR A CA 1
ATOM 743 C C . TYR A 1 96 ? 7.809 4.964 -2.811 1.00 95.88 96 TYR A C 1
ATOM 745 O O . TYR A 1 96 ? 7.156 5.007 -1.770 1.00 95.88 96 TYR A O 1
ATOM 753 N N . LEU A 1 97 ? 8.543 3.894 -3.130 1.00 88.88 97 LEU A N 1
ATOM 754 C CA . LEU A 1 97 ? 8.633 2.693 -2.297 1.00 88.88 97 LEU A CA 1
ATOM 755 C C . LEU A 1 97 ? 9.260 2.984 -0.928 1.00 88.88 97 LEU A C 1
ATOM 757 O O . LEU A 1 97 ? 8.756 2.490 0.079 1.00 88.88 97 LEU A O 1
ATOM 761 N N . LEU A 1 98 ? 10.304 3.817 -0.867 1.00 89.31 98 LEU A N 1
ATOM 762 C CA . LEU A 1 98 ? 10.890 4.272 0.397 1.00 89.31 98 LEU A CA 1
ATOM 763 C C . LEU A 1 98 ? 9.872 5.040 1.245 1.00 89.31 98 LEU A C 1
ATOM 765 O O . LEU A 1 98 ? 9.752 4.779 2.442 1.00 89.31 98 LEU A O 1
ATOM 769 N N . GLY A 1 99 ? 9.094 5.930 0.625 1.00 88.50 99 GLY A N 1
ATOM 770 C CA . GLY A 1 99 ? 8.001 6.635 1.286 1.00 88.50 99 GLY A CA 1
ATOM 771 C C . GLY A 1 99 ? 6.941 5.676 1.826 1.00 88.50 99 GLY A C 1
ATOM 772 O O . GLY A 1 99 ? 6.552 5.785 2.986 1.00 88.50 99 GLY A O 1
ATOM 773 N N . LEU A 1 100 ? 6.527 4.671 1.048 1.00 86.12 100 LEU A N 1
ATOM 774 C CA . LEU A 1 100 ? 5.617 3.632 1.541 1.00 86.12 100 LEU A CA 1
ATOM 775 C C . LEU A 1 100 ? 6.220 2.872 2.727 1.00 86.12 100 LEU A C 1
ATOM 777 O O . LEU A 1 100 ? 5.533 2.663 3.720 1.00 86.12 100 LEU A O 1
ATOM 781 N N . CYS A 1 101 ? 7.492 2.481 2.679 1.00 80.38 101 CYS A N 1
ATOM 782 C CA . CYS A 1 101 ? 8.145 1.818 3.808 1.00 80.38 101 CYS A CA 1
ATOM 783 C C . CYS A 1 101 ? 8.126 2.694 5.070 1.00 80.38 101 CYS A C 1
ATOM 785 O O . CYS A 1 101 ? 7.772 2.213 6.149 1.00 80.38 101 CYS A O 1
ATOM 787 N N . LEU A 1 102 ? 8.448 3.979 4.924 1.00 82.69 102 LEU A N 1
ATOM 788 C CA . LEU A 1 102 ? 8.532 4.931 6.027 1.00 82.69 102 LEU A CA 1
ATOM 789 C C . LEU A 1 102 ? 7.156 5.240 6.638 1.00 82.69 102 LEU A C 1
ATOM 791 O O . LEU A 1 102 ? 7.018 5.250 7.859 1.00 82.69 102 LEU A O 1
ATOM 795 N N . PHE A 1 103 ? 6.127 5.428 5.808 1.00 78.44 103 PHE A N 1
ATOM 796 C CA . PHE A 1 103 ? 4.797 5.853 6.258 1.00 78.44 103 PHE A CA 1
ATOM 797 C C . PHE A 1 103 ? 3.801 4.701 6.492 1.00 78.44 103 PHE A C 1
ATOM 799 O O . PHE A 1 103 ? 2.879 4.852 7.293 1.00 78.44 103 PHE A O 1
ATOM 806 N N . LEU A 1 104 ? 3.956 3.542 5.835 1.00 71.38 104 LEU A N 1
ATOM 807 C CA . LEU A 1 104 ? 3.009 2.415 5.931 1.00 71.38 104 LEU A CA 1
ATOM 808 C C . LEU A 1 104 ? 3.499 1.239 6.766 1.00 71.38 104 LEU A C 1
ATOM 810 O O . LEU A 1 104 ? 2.686 0.620 7.450 1.00 71.38 104 LEU A O 1
ATOM 814 N N . ILE A 1 105 ? 4.783 0.884 6.684 1.00 60.44 105 ILE A N 1
ATOM 815 C CA . ILE A 1 105 ? 5.291 -0.338 7.328 1.00 60.44 105 ILE A CA 1
ATOM 816 C C . ILE A 1 105 ? 5.595 -0.088 8.808 1.00 60.44 105 ILE A C 1
ATOM 818 O O . ILE A 1 105 ? 5.300 -0.947 9.641 1.00 60.44 105 ILE A O 1
ATOM 822 N N . TRP A 1 106 ? 6.114 1.093 9.156 1.00 55.06 106 TRP A N 1
ATOM 823 C CA . TRP A 1 106 ? 6.482 1.436 10.534 1.00 55.06 106 TRP A CA 1
ATOM 824 C C . TRP A 1 106 ? 5.313 1.346 11.543 1.00 55.06 106 TRP A C 1
ATOM 826 O O . TRP A 1 106 ? 5.502 0.756 12.606 1.00 55.06 106 TRP A O 1
ATOM 836 N N . PRO A 1 107 ? 4.080 1.796 11.226 1.00 53.94 107 PRO A N 1
ATOM 837 C CA . PRO A 1 107 ? 2.931 1.637 12.128 1.00 53.94 107 PRO A CA 1
ATOM 838 C C . PRO A 1 107 ? 2.391 0.194 12.224 1.00 53.94 107 PRO A C 1
ATOM 840 O O . PRO A 1 107 ? 1.677 -0.145 13.161 1.00 53.94 107 PRO A O 1
ATOM 843 N N . GLU A 1 108 ? 2.701 -0.672 11.252 1.00 50.47 108 GLU A N 1
ATOM 844 C CA . GLU A 1 108 ? 2.121 -2.019 11.084 1.00 50.47 108 GLU A CA 1
ATOM 845 C C . GLU A 1 108 ? 2.984 -3.155 11.655 1.00 50.47 108 GLU A C 1
ATOM 847 O O . GLU A 1 108 ? 2.528 -4.301 11.754 1.00 50.47 108 GLU A O 1
ATOM 852 N N . LEU A 1 109 ? 4.225 -2.869 12.056 1.00 44.91 109 LEU A N 1
ATOM 853 C CA . LEU A 1 109 ? 5.089 -3.813 12.779 1.00 44.91 109 LEU A CA 1
ATOM 854 C C . LEU A 1 109 ? 4.536 -4.198 14.169 1.00 44.91 109 LEU A C 1
ATOM 856 O O . LEU A 1 109 ? 5.050 -5.126 14.785 1.00 44.91 109 LEU A O 1
ATOM 860 N N . GLY A 1 110 ? 3.449 -3.563 14.626 1.00 41.47 110 GLY A N 1
ATOM 861 C CA . GLY A 1 110 ? 2.759 -3.879 15.880 1.00 41.47 110 GLY A CA 1
ATOM 862 C C . GLY A 1 110 ? 1.630 -4.925 15.819 1.00 41.47 110 GLY A C 1
ATOM 863 O O . GLY A 1 110 ? 1.150 -5.320 16.877 1.00 41.47 110 GLY A O 1
ATOM 864 N N . SER A 1 111 ? 1.172 -5.399 14.646 1.00 41.28 111 SER A N 1
ATOM 865 C CA . SER A 1 111 ? -0.029 -6.267 14.561 1.00 41.28 111 SER A CA 1
ATOM 866 C C . SER A 1 111 ? 0.237 -7.649 13.945 1.00 41.28 111 SER A C 1
ATOM 868 O O . SER A 1 111 ? 0.676 -7.783 12.800 1.00 41.28 111 SER A O 1
ATOM 870 N N . VAL A 1 112 ? -0.039 -8.699 14.732 1.00 47.25 112 VAL A N 1
ATOM 871 C CA . VAL A 1 112 ? 0.543 -10.050 14.583 1.00 47.25 112 VAL A CA 1
ATOM 872 C C . VAL A 1 112 ? -0.345 -11.058 13.825 1.00 47.25 112 VAL A C 1
ATOM 874 O O . VAL A 1 112 ? 0.148 -12.096 13.395 1.00 47.25 112 VAL A O 1
ATOM 877 N N . ARG A 1 113 ? -1.650 -10.830 13.609 1.00 47.03 113 ARG A N 1
ATOM 878 C CA . ARG A 1 113 ? -2.564 -11.993 13.484 1.00 47.03 113 ARG A CA 1
ATOM 879 C C . ARG A 1 113 ? -3.030 -12.447 12.087 1.00 47.03 113 ARG A C 1
ATOM 881 O O . ARG A 1 113 ? -3.634 -13.510 12.008 1.00 47.03 113 ARG A O 1
ATOM 888 N N . THR A 1 114 ? -2.772 -11.743 10.977 1.00 48.09 114 THR A N 1
ATOM 889 C CA . THR A 1 114 ? -3.402 -12.117 9.674 1.00 48.09 114 THR A CA 1
ATOM 890 C C . THR A 1 114 ? -2.503 -12.099 8.429 1.00 48.09 114 THR A C 1
ATOM 892 O O . THR A 1 114 ? -2.989 -12.317 7.316 1.00 48.09 114 THR A O 1
ATOM 895 N N . LYS A 1 115 ? -1.185 -11.905 8.573 1.00 54.62 115 LYS A N 1
ATOM 896 C CA . LYS A 1 115 ? -0.279 -11.673 7.428 1.00 54.62 115 LYS A CA 1
ATOM 897 C C . LYS A 1 115 ? -0.004 -12.912 6.549 1.00 54.62 115 LYS A C 1
ATOM 899 O O . LYS A 1 115 ? 0.160 -12.761 5.342 1.00 54.62 115 LYS A O 1
ATOM 904 N N . GLY A 1 116 ? -0.029 -14.130 7.098 1.00 50.16 116 GLY A N 1
ATOM 905 C CA . GLY A 1 116 ? 0.382 -15.343 6.364 1.00 50.16 116 GLY A CA 1
ATOM 906 C C . GLY A 1 116 ? -0.556 -15.774 5.228 1.00 50.16 116 GLY A C 1
ATOM 907 O O . GLY A 1 116 ? -0.103 -16.106 4.134 1.00 50.16 116 GLY A O 1
ATOM 908 N N . LEU A 1 117 ? -1.873 -15.720 5.448 1.00 49.91 117 LEU A N 1
ATOM 909 C CA . LEU A 1 117 ? -2.844 -16.234 4.475 1.00 49.91 117 LEU A CA 1
ATOM 910 C C . LEU A 1 117 ? -2.954 -15.328 3.240 1.00 49.91 117 LEU A C 1
ATOM 912 O O . LEU A 1 117 ? -2.989 -15.823 2.114 1.00 49.91 117 LEU A O 1
ATOM 916 N N . ARG A 1 118 ? -2.915 -14.003 3.442 1.00 54.72 118 ARG A N 1
ATOM 917 C CA . ARG A 1 118 ? -2.940 -13.015 2.349 1.00 54.72 118 ARG A CA 1
ATOM 918 C C . ARG A 1 118 ? -1.707 -13.127 1.454 1.00 54.72 118 ARG A C 1
ATOM 920 O O . ARG A 1 118 ? -1.844 -13.066 0.237 1.00 54.72 118 ARG A O 1
ATOM 927 N N . LEU A 1 119 ? -0.532 -13.347 2.048 1.00 55.91 119 LEU A N 1
ATOM 928 C CA . LEU A 1 119 ? 0.708 -13.524 1.295 1.00 55.91 119 LEU A CA 1
ATOM 929 C C . LEU A 1 119 ? 0.650 -14.792 0.424 1.00 55.91 119 LEU A C 1
ATOM 931 O O . LEU A 1 119 ? 1.009 -14.737 -0.747 1.00 55.91 119 LEU A O 1
ATOM 935 N N . SER A 1 120 ? 0.125 -15.907 0.951 1.00 47.97 120 SER A N 1
ATOM 936 C CA . SER A 1 120 ? 0.032 -17.165 0.189 1.00 47.97 120 SER A CA 1
ATOM 937 C C . SER A 1 120 ? -0.896 -17.079 -1.033 1.00 47.97 120 SER A C 1
ATOM 939 O O . SER A 1 120 ? -0.585 -17.643 -2.081 1.00 47.97 120 SER A O 1
ATOM 941 N N . LEU A 1 121 ? -1.997 -16.321 -0.938 1.00 54.19 121 LEU A N 1
ATOM 942 C CA . LEU A 1 121 ? -2.964 -16.178 -2.030 1.00 54.19 121 LEU A CA 1
ATOM 943 C C . LEU A 1 121 ? -2.386 -15.369 -3.204 1.00 54.19 121 LEU A C 1
ATOM 945 O O . LEU A 1 121 ? -2.630 -15.690 -4.365 1.00 54.19 121 LEU A O 1
ATOM 949 N N . ILE A 1 122 ? -1.584 -14.343 -2.897 1.00 57.56 122 ILE A N 1
ATOM 950 C CA . 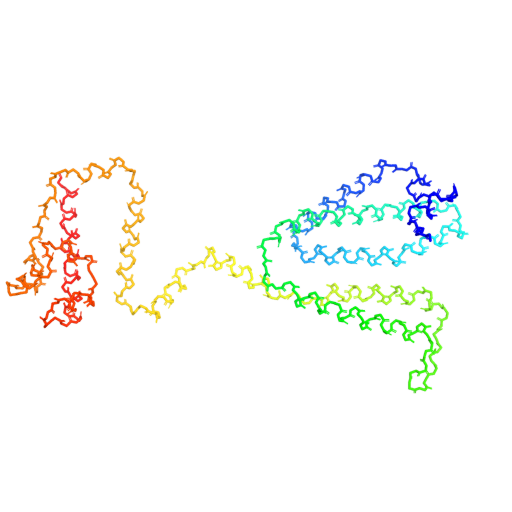ILE A 1 122 ? -0.884 -13.525 -3.898 1.00 57.56 122 ILE A CA 1
ATOM 951 C C . ILE A 1 122 ? 0.154 -14.375 -4.641 1.00 57.56 122 ILE A C 1
ATOM 953 O O . ILE A 1 122 ? 0.217 -14.338 -5.869 1.00 57.56 122 ILE A O 1
ATOM 957 N N . TRP A 1 123 ? 0.915 -15.197 -3.912 1.00 60.06 123 TRP A N 1
ATOM 958 C CA . TRP A 1 123 ? 1.885 -16.117 -4.510 1.00 60.06 123 TRP A CA 1
ATOM 959 C C . TRP A 1 123 ? 1.233 -17.163 -5.421 1.00 60.06 123 TRP A C 1
ATOM 961 O O . TRP A 1 123 ? 1.788 -17.476 -6.471 1.00 60.06 123 TRP A O 1
ATOM 971 N N . PHE A 1 124 ? 0.042 -17.660 -5.076 1.00 56.38 124 PHE A N 1
ATOM 972 C CA . PHE A 1 124 ? -0.692 -18.619 -5.906 1.00 56.38 124 PHE A CA 1
ATOM 973 C C . PHE A 1 124 ? -1.120 -18.027 -7.260 1.00 56.38 124 PHE A C 1
ATOM 975 O O . PHE A 1 124 ? -0.908 -18.644 -8.304 1.00 56.38 124 PHE A O 1
ATOM 982 N N . PHE A 1 125 ? -1.662 -16.804 -7.264 1.00 55.56 125 PHE A N 1
ATOM 983 C CA . PHE A 1 125 ? -2.040 -16.113 -8.503 1.00 55.56 125 PHE A CA 1
ATOM 984 C C . PHE A 1 125 ? -0.829 -15.752 -9.369 1.00 55.56 125 PHE A C 1
ATOM 986 O O . PHE A 1 125 ? -0.877 -15.901 -10.590 1.00 55.56 125 PHE A O 1
ATOM 993 N N . PHE A 1 126 ? 0.269 -15.323 -8.742 1.00 62.00 126 PHE A N 1
ATOM 994 C CA . PHE A 1 126 ? 1.516 -15.028 -9.443 1.00 62.00 126 PHE A CA 1
ATOM 995 C C . PHE A 1 126 ? 2.106 -16.275 -10.118 1.00 62.00 126 PHE A C 1
ATOM 997 O O . PHE A 1 126 ? 2.517 -16.212 -11.277 1.00 62.00 126 PHE A O 1
ATOM 1004 N N . LEU A 1 127 ? 2.081 -17.422 -9.430 1.00 60.75 127 LEU A N 1
ATOM 1005 C CA . LEU A 1 127 ? 2.531 -18.698 -9.986 1.00 60.75 127 LEU A CA 1
ATOM 1006 C C . LEU A 1 127 ? 1.695 -19.096 -11.212 1.00 60.75 127 LEU A C 1
ATOM 1008 O O . LEU A 1 127 ? 2.263 -19.432 -12.246 1.00 60.75 127 LEU A O 1
ATOM 1012 N N . GLY A 1 128 ? 0.363 -18.986 -11.114 1.00 66.56 128 GLY A N 1
ATOM 1013 C CA . GLY A 1 128 ? -0.562 -19.286 -12.212 1.00 66.56 128 GLY A CA 1
ATOM 1014 C C . GLY A 1 128 ? -0.320 -18.424 -13.456 1.00 66.56 128 GLY A C 1
ATOM 1015 O O . GLY A 1 128 ? -0.279 -18.942 -14.574 1.00 66.56 128 GLY A O 1
ATOM 1016 N N . TYR A 1 129 ? -0.090 -17.124 -13.260 1.00 69.62 129 TYR A N 1
ATOM 1017 C CA . TYR A 1 129 ? 0.252 -16.193 -14.336 1.00 69.62 129 TYR A CA 1
ATOM 1018 C C . TYR A 1 129 ? 1.575 -16.563 -15.025 1.00 69.62 129 TYR A C 1
ATOM 1020 O O . TYR A 1 129 ? 1.628 -16.643 -16.252 1.00 69.62 129 TYR A O 1
ATOM 1028 N N . MET A 1 130 ? 2.622 -16.860 -14.248 1.00 62.91 130 MET A N 1
ATOM 1029 C CA . MET A 1 130 ? 3.926 -17.258 -14.789 1.00 62.91 130 MET A CA 1
ATOM 1030 C C . MET A 1 130 ? 3.854 -18.558 -15.595 1.00 62.91 130 MET A C 1
ATOM 1032 O O . MET A 1 130 ? 4.441 -18.637 -16.671 1.00 62.91 130 MET A O 1
ATOM 1036 N N . THR A 1 131 ? 3.082 -19.553 -15.145 1.00 64.50 131 THR A N 1
ATOM 1037 C CA . THR A 1 131 ? 2.861 -20.783 -15.925 1.00 64.50 131 THR A CA 1
ATOM 1038 C C . THR A 1 131 ? 2.160 -20.530 -17.255 1.00 64.50 131 THR A C 1
ATOM 1040 O O . THR A 1 131 ? 2.491 -21.173 -18.248 1.00 64.50 131 THR A O 1
ATOM 1043 N N . LEU A 1 132 ? 1.212 -19.591 -17.297 1.00 61.09 132 LEU A N 1
ATOM 1044 C CA . LEU A 1 132 ? 0.498 -19.251 -18.525 1.00 61.09 132 LEU A CA 1
ATOM 1045 C C . LEU A 1 132 ? 1.411 -18.501 -19.503 1.00 61.09 132 LEU A C 1
ATOM 1047 O O . LEU A 1 132 ? 1.392 -18.776 -20.699 1.00 61.09 132 LEU A O 1
ATOM 1051 N N . PHE A 1 133 ? 2.261 -17.615 -18.980 1.00 63.16 133 PHE A N 1
ATOM 1052 C CA . PHE A 1 133 ? 3.280 -16.918 -19.759 1.00 63.16 133 PHE A CA 1
ATOM 1053 C C . PHE A 1 133 ? 4.301 -17.899 -20.354 1.00 63.16 133 PHE A C 1
ATOM 1055 O O . PHE A 1 133 ? 4.568 -17.856 -21.550 1.00 63.16 133 PHE A O 1
ATOM 1062 N N . TRP A 1 134 ? 4.796 -18.853 -19.560 1.00 62.84 134 TRP A N 1
ATOM 1063 C CA . TRP A 1 134 ? 5.696 -19.906 -20.044 1.00 62.84 134 TRP A CA 1
ATOM 1064 C C . TRP A 1 134 ? 5.047 -20.830 -21.073 1.00 62.84 134 TRP A C 1
ATOM 1066 O O . TRP A 1 134 ? 5.715 -21.253 -22.010 1.00 62.84 134 TRP A O 1
ATOM 1076 N N . ALA A 1 135 ? 3.754 -21.132 -20.940 1.00 62.22 135 ALA A N 1
ATOM 1077 C CA . ALA A 1 135 ? 3.041 -21.938 -21.928 1.00 62.22 135 ALA A CA 1
ATOM 1078 C C . ALA A 1 135 ? 2.972 -21.249 -23.303 1.00 62.22 135 ALA A C 1
ATOM 1080 O O . ALA A 1 135 ? 3.091 -21.921 -24.327 1.00 62.22 135 ALA A O 1
ATOM 1081 N N . VAL A 1 136 ? 2.819 -19.920 -23.316 1.00 61.75 136 VAL A N 1
ATOM 1082 C CA . VAL A 1 136 ? 2.832 -19.103 -24.539 1.00 61.75 136 VAL A CA 1
ATOM 1083 C C . VAL A 1 136 ? 4.242 -19.019 -25.130 1.00 61.75 136 VAL A C 1
ATOM 1085 O O . VAL A 1 136 ? 4.406 -19.200 -26.333 1.00 61.75 136 VAL A O 1
ATOM 1088 N N . ASP A 1 137 ? 5.256 -18.801 -24.292 1.00 60.41 137 ASP A N 1
ATOM 1089 C CA . ASP A 1 137 ? 6.640 -18.593 -24.739 1.00 60.41 137 ASP A CA 1
ATOM 1090 C C . ASP A 1 137 ? 7.301 -19.888 -25.253 1.00 60.41 137 ASP A C 1
ATOM 1092 O O . ASP A 1 137 ? 8.072 -19.878 -26.211 1.00 60.41 137 ASP A O 1
ATOM 1096 N N . LEU A 1 138 ? 6.950 -21.044 -24.674 1.00 64.69 138 LEU A N 1
ATOM 1097 C CA . LEU A 1 138 ? 7.498 -22.351 -25.064 1.00 64.69 138 LEU A CA 1
ATOM 1098 C C . LEU A 1 138 ? 6.825 -22.964 -26.305 1.00 64.69 138 LEU A C 1
ATOM 1100 O O . LEU A 1 138 ? 7.191 -24.071 -26.703 1.00 64.69 138 LEU A O 1
ATOM 1104 N N . ASN A 1 139 ? 5.861 -22.270 -26.927 1.00 60.94 139 ASN A N 1
ATOM 1105 C CA . ASN A 1 139 ? 5.169 -22.722 -28.141 1.00 60.94 139 ASN A CA 1
ATOM 1106 C C . ASN A 1 139 ? 4.579 -24.146 -27.994 1.00 60.94 139 ASN A C 1
ATOM 1108 O O . ASN A 1 139 ? 4.586 -24.960 -28.923 1.00 60.94 139 ASN A O 1
ATOM 1112 N N . ILE A 1 140 ? 4.124 -24.478 -26.780 1.00 59.06 140 ILE A N 1
ATOM 1113 C CA . ILE A 1 140 ? 3.677 -25.827 -26.424 1.00 59.06 140 ILE A CA 1
ATOM 1114 C C . ILE A 1 140 ? 2.316 -26.081 -27.078 1.00 59.06 140 ILE A C 1
ATOM 1116 O O . ILE A 1 140 ? 1.381 -25.297 -26.930 1.00 59.06 140 ILE A O 1
ATOM 1120 N N . LEU A 1 141 ? 2.193 -27.214 -27.773 1.00 58.03 141 LEU A N 1
ATOM 1121 C CA . LEU A 1 141 ? 0.939 -27.718 -28.339 1.00 58.03 141 LEU A CA 1
ATOM 1122 C C . LEU A 1 141 ? -0.082 -27.989 -27.223 1.00 58.03 141 LEU A C 1
ATOM 1124 O O . LEU A 1 141 ? -0.125 -29.074 -26.645 1.00 58.03 141 LEU A O 1
ATOM 1128 N N . PHE A 1 142 ? -0.930 -27.008 -26.929 1.00 54.50 142 PHE A N 1
ATOM 1129 C CA . PHE A 1 142 ? -2.047 -27.166 -26.005 1.00 54.50 142 PHE A CA 1
ATOM 1130 C C . PHE A 1 142 ? -3.266 -27.670 -26.795 1.00 54.50 142 PHE A C 1
ATOM 1132 O O . PHE A 1 142 ? -3.778 -26.977 -27.671 1.00 54.50 142 PHE A O 1
ATOM 1139 N N . PHE A 1 143 ? -3.707 -28.907 -26.538 1.00 60.66 143 PHE A N 1
ATOM 1140 C CA . PHE A 1 143 ? -4.852 -29.541 -27.222 1.00 60.66 143 PHE A CA 1
ATOM 1141 C C . PHE A 1 143 ? -4.759 -29.635 -28.763 1.00 60.66 143 PHE A C 1
ATOM 1143 O O . PHE A 1 143 ? -5.776 -29.654 -29.449 1.00 60.66 143 PHE A O 1
ATOM 1150 N N . GLY A 1 144 ? -3.554 -29.729 -29.334 1.00 71.56 144 GLY A N 1
ATOM 1151 C CA . GLY A 1 144 ? -3.386 -29.981 -30.774 1.00 71.56 144 GLY A CA 1
ATOM 1152 C C . GLY A 1 144 ? -3.559 -28.760 -31.686 1.00 71.56 144 GLY A C 1
ATOM 1153 O O . GLY A 1 144 ? -3.436 -28.896 -32.900 1.00 71.56 144 GLY A O 1
ATOM 1154 N N . PHE A 1 145 ? -3.791 -27.568 -31.131 1.00 68.19 145 PHE A N 1
ATOM 1155 C CA . PHE A 1 145 ? -3.819 -26.323 -31.897 1.00 68.19 145 PHE A CA 1
ATOM 1156 C C . PHE A 1 145 ? -2.433 -25.669 -31.907 1.00 68.19 145 PHE A C 1
ATOM 1158 O O . PHE A 1 145 ? -1.871 -25.374 -30.853 1.00 68.19 145 PHE A O 1
ATOM 1165 N N . GLN A 1 146 ? -1.884 -25.414 -33.098 1.00 64.50 146 GLN A N 1
ATOM 1166 C CA . GLN A 1 146 ? -0.718 -24.543 -33.256 1.00 64.50 146 GLN A CA 1
ATOM 1167 C C . GLN A 1 146 ? -1.191 -23.090 -33.303 1.00 64.50 146 GLN A C 1
ATOM 1169 O O . GLN A 1 146 ? -1.755 -22.637 -34.298 1.00 64.50 146 GLN A O 1
ATOM 1174 N N . PHE A 1 147 ? -0.971 -22.356 -32.216 1.00 60.59 147 PHE A N 1
ATOM 1175 C CA . PHE A 1 147 ? -1.211 -20.919 -32.189 1.00 60.59 147 PHE A CA 1
ATOM 1176 C C . PHE A 1 147 ? -0.065 -20.200 -32.908 1.00 60.59 147 PHE A C 1
ATOM 1178 O O . PHE A 1 147 ? 1.053 -20.138 -32.407 1.00 60.59 147 PHE A O 1
ATOM 1185 N N . HIS A 1 148 ? -0.333 -19.647 -34.091 1.00 62.59 148 HIS A N 1
ATOM 1186 C CA . HIS A 1 148 ? 0.575 -18.696 -34.730 1.00 62.59 148 HIS A CA 1
ATOM 1187 C C . HIS A 1 148 ? 0.192 -17.281 -34.312 1.00 62.59 148 HIS A C 1
ATOM 1189 O O . HIS A 1 148 ? -0.796 -16.716 -34.779 1.00 62.59 148 HIS A O 1
ATOM 1195 N N . ILE A 1 149 ? 0.974 -16.727 -33.390 1.00 61.66 149 ILE A N 1
ATOM 1196 C CA . ILE A 1 149 ? 0.806 -15.357 -32.919 1.00 61.66 149 ILE A CA 1
ATOM 1197 C C . ILE A 1 149 ? 1.524 -14.424 -33.910 1.00 61.66 149 ILE A C 1
ATOM 1199 O O . ILE A 1 149 ? 2.706 -14.632 -34.188 1.00 61.66 149 ILE A O 1
ATOM 1203 N N . PRO A 1 150 ? 0.847 -13.399 -34.462 1.00 72.81 150 PRO A N 1
ATOM 1204 C CA . PRO A 1 150 ? 1.478 -12.418 -35.343 1.00 72.81 150 PRO A CA 1
ATOM 1205 C C . PRO A 1 150 ? 2.692 -11.753 -34.674 1.00 72.81 150 PRO A C 1
ATOM 1207 O O . PRO A 1 150 ? 2.615 -11.376 -33.507 1.00 72.81 150 PRO A O 1
ATOM 1210 N N . ALA A 1 151 ? 3.786 -11.537 -35.415 1.00 72.75 151 ALA A N 1
ATOM 1211 C CA . ALA A 1 151 ? 5.066 -11.046 -34.872 1.00 72.75 151 ALA A CA 1
ATOM 1212 C C . ALA A 1 151 ? 4.979 -9.697 -34.123 1.00 72.75 151 ALA A C 1
ATOM 1214 O O . ALA A 1 151 ? 5.761 -9.419 -33.223 1.00 72.75 151 ALA A O 1
ATOM 1215 N N . TYR A 1 152 ? 4.001 -8.850 -34.440 1.00 62.81 152 TYR A N 1
ATOM 1216 C CA . TYR A 1 152 ? 3.779 -7.597 -33.706 1.00 62.81 152 TYR A CA 1
ATOM 1217 C C . TYR A 1 152 ? 3.197 -7.833 -32.303 1.00 62.81 152 TYR A C 1
ATOM 1219 O O . TYR A 1 152 ? 3.450 -7.070 -31.373 1.00 62.81 152 TYR A O 1
ATOM 1227 N N . PHE A 1 153 ? 2.441 -8.918 -32.138 1.00 54.88 153 PHE A N 1
ATOM 1228 C CA . PHE A 1 153 ? 1.839 -9.312 -30.870 1.00 54.88 153 PHE A CA 1
ATOM 1229 C C . PHE A 1 153 ? 2.855 -9.968 -29.926 1.00 54.88 153 PHE A C 1
ATOM 1231 O O . PHE A 1 153 ? 2.666 -9.897 -28.719 1.00 54.88 153 PHE A O 1
ATOM 1238 N N . SER A 1 154 ? 3.952 -10.551 -30.420 1.00 56.19 154 SER A N 1
ATOM 1239 C CA . SER A 1 154 ? 5.040 -10.999 -29.536 1.00 56.19 154 SER A CA 1
ATOM 1240 C C . SER A 1 154 ? 5.851 -9.823 -28.985 1.00 56.19 154 SER A C 1
ATOM 1242 O O . SER A 1 154 ? 6.310 -9.880 -27.851 1.00 56.19 154 SER A O 1
ATOM 1244 N N . ILE A 1 155 ? 5.977 -8.735 -29.754 1.00 64.81 155 ILE A N 1
ATOM 1245 C CA . ILE A 1 155 ? 6.705 -7.529 -29.333 1.00 64.81 155 ILE A CA 1
ATOM 1246 C C . ILE A 1 155 ? 5.895 -6.735 -28.297 1.00 64.81 155 ILE A C 1
ATOM 1248 O O . ILE A 1 155 ? 6.416 -6.387 -27.243 1.00 64.81 155 ILE A O 1
ATOM 1252 N N . PHE A 1 156 ? 4.609 -6.482 -28.566 1.00 58.53 156 PHE A N 1
ATOM 1253 C CA . PHE A 1 156 ? 3.782 -5.611 -27.718 1.00 58.53 156 PHE A CA 1
ATOM 1254 C C . PHE A 1 156 ? 2.760 -6.357 -26.861 1.00 58.53 156 PHE A C 1
ATOM 1256 O O . PHE A 1 156 ? 2.320 -5.843 -25.837 1.00 58.53 156 PHE A O 1
ATOM 1263 N N . GLY A 1 157 ? 2.348 -7.562 -27.251 1.00 58.88 157 GLY A N 1
ATOM 1264 C CA . GLY A 1 157 ? 1.223 -8.259 -26.624 1.00 58.88 157 GLY A CA 1
ATOM 1265 C C . GLY A 1 157 ? 1.498 -8.672 -25.184 1.00 58.88 157 GLY A C 1
ATOM 1266 O O . GLY A 1 157 ? 0.609 -8.531 -24.350 1.00 58.88 157 GLY A O 1
ATOM 1267 N N . GLY A 1 158 ? 2.728 -9.082 -24.854 1.00 63.53 158 GLY A N 1
ATOM 1268 C CA . GLY A 1 158 ? 3.113 -9.356 -23.464 1.00 63.53 158 GLY A CA 1
ATOM 1269 C C . GLY A 1 158 ? 3.010 -8.104 -22.591 1.00 63.53 158 GLY A C 1
ATOM 1270 O O . GLY A 1 158 ? 2.391 -8.117 -21.531 1.00 63.53 158 GLY A O 1
ATOM 1271 N N . GLN A 1 159 ? 3.534 -6.987 -23.089 1.00 67.81 159 GLN A N 1
ATOM 1272 C CA . GLN A 1 159 ? 3.505 -5.690 -22.414 1.00 67.81 159 GLN A CA 1
ATOM 1273 C C . GLN A 1 159 ? 2.073 -5.163 -22.227 1.00 67.81 159 GLN A C 1
ATOM 1275 O O . GLN A 1 159 ? 1.713 -4.690 -21.150 1.00 67.81 159 GLN A O 1
ATOM 1280 N N . LEU A 1 160 ? 1.230 -5.301 -23.252 1.00 62.91 160 LEU A N 1
ATOM 1281 C CA . LEU A 1 160 ? -0.158 -4.842 -23.259 1.00 62.91 160 LEU A CA 1
ATOM 1282 C C . LEU A 1 160 ? -1.055 -5.738 -22.390 1.00 62.91 160 LEU A C 1
ATOM 1284 O O . LEU A 1 160 ? -1.928 -5.232 -21.688 1.00 62.91 160 LEU A O 1
ATOM 1288 N N . ALA A 1 161 ? -0.797 -7.048 -22.352 1.00 58.16 161 ALA A N 1
ATOM 1289 C CA . ALA A 1 161 ? -1.470 -7.981 -21.449 1.00 58.16 161 ALA A CA 1
ATOM 1290 C C . ALA A 1 161 ? -1.101 -7.726 -19.978 1.00 58.16 161 ALA A C 1
ATOM 1292 O O . ALA A 1 161 ? -1.984 -7.692 -19.120 1.00 58.16 161 ALA A O 1
ATOM 1293 N N . ILE A 1 162 ? 0.179 -7.470 -19.677 1.00 62.97 162 ILE A N 1
ATOM 1294 C CA . ILE A 1 162 ? 0.620 -7.072 -18.329 1.00 62.97 162 ILE A CA 1
ATOM 1295 C C . ILE A 1 162 ? -0.031 -5.740 -17.938 1.00 62.97 162 ILE A C 1
ATOM 1297 O O . ILE A 1 162 ? -0.603 -5.629 -16.857 1.00 62.97 162 ILE A O 1
ATOM 1301 N N . PHE A 1 163 ? -0.031 -4.748 -18.826 1.00 64.44 163 PHE A N 1
ATOM 1302 C CA . PHE A 1 163 ? -0.672 -3.459 -18.568 1.00 64.44 163 PHE A CA 1
ATOM 1303 C C . PHE A 1 163 ? -2.184 -3.593 -18.337 1.00 64.44 163 PHE A C 1
ATOM 1305 O O . PHE A 1 163 ? -2.719 -3.068 -17.361 1.00 64.44 163 PHE A O 1
ATOM 1312 N N . SER A 1 164 ? -2.873 -4.357 -19.185 1.00 54.84 164 SER A N 1
ATOM 1313 C CA . SER A 1 164 ? -4.306 -4.612 -19.050 1.00 54.84 164 SER A CA 1
ATOM 1314 C C . SER A 1 164 ? -4.629 -5.400 -17.781 1.00 54.84 164 SER A C 1
ATOM 1316 O O . SER A 1 164 ? -5.657 -5.138 -17.163 1.00 54.84 164 SER A O 1
ATOM 1318 N N . SER A 1 165 ? -3.777 -6.345 -17.368 1.00 60.41 165 SER A N 1
ATOM 1319 C CA . SER A 1 165 ? -3.959 -7.095 -16.119 1.00 60.41 165 SER A CA 1
ATOM 1320 C C . SER A 1 165 ? -3.696 -6.239 -14.881 1.00 60.41 165 SER A C 1
ATOM 1322 O O . SER A 1 165 ? -4.415 -6.385 -13.898 1.00 60.41 165 SER A O 1
ATOM 1324 N N . LEU A 1 166 ? -2.758 -5.289 -14.937 1.00 60.19 166 LEU A N 1
ATOM 1325 C CA . LEU A 1 166 ? -2.547 -4.288 -13.888 1.00 60.19 166 LEU A CA 1
ATOM 1326 C C . LEU A 1 166 ? -3.733 -3.333 -13.767 1.00 60.19 166 LEU A C 1
ATOM 1328 O O . LEU A 1 166 ? -4.189 -3.070 -12.657 1.00 60.19 166 LEU A O 1
ATOM 1332 N N . ILE A 1 167 ? -4.268 -2.859 -14.894 1.00 64.94 167 ILE A N 1
ATOM 1333 C CA . ILE A 1 167 ? -5.498 -2.059 -14.926 1.00 64.94 167 ILE A CA 1
ATOM 1334 C C . ILE A 1 167 ? -6.668 -2.868 -14.371 1.00 64.94 167 ILE A C 1
ATOM 1336 O O . ILE A 1 167 ? -7.421 -2.367 -13.543 1.00 64.94 167 ILE A O 1
ATOM 1340 N N . ALA A 1 168 ? -6.812 -4.124 -14.787 1.00 56.53 168 ALA A N 1
ATOM 1341 C CA . ALA A 1 168 ? -7.856 -5.003 -14.287 1.00 56.53 168 ALA A CA 1
ATOM 1342 C C . ALA A 1 168 ? -7.694 -5.255 -12.782 1.00 56.53 168 ALA A C 1
ATOM 1344 O O . ALA A 1 168 ? -8.671 -5.149 -12.061 1.00 56.53 168 ALA A O 1
ATOM 1345 N N . LEU A 1 169 ? -6.486 -5.494 -12.268 1.00 57.81 169 LEU A N 1
ATOM 1346 C CA . LEU A 1 169 ? -6.213 -5.611 -10.828 1.00 57.81 169 LEU A CA 1
ATOM 1347 C C . LEU A 1 169 ? -6.543 -4.322 -10.069 1.00 57.81 169 LEU A C 1
ATOM 1349 O O . LEU A 1 169 ? -7.122 -4.381 -8.986 1.00 57.81 169 LEU A O 1
ATOM 1353 N N . TYR A 1 170 ? -6.211 -3.170 -10.648 1.00 63.97 170 TYR A N 1
ATOM 1354 C CA . TYR A 1 170 ? -6.519 -1.857 -10.090 1.00 63.97 170 TYR A CA 1
ATOM 1355 C C . TYR A 1 170 ? -8.031 -1.580 -10.045 1.00 63.97 170 TYR A C 1
ATOM 1357 O O . TYR A 1 170 ? -8.525 -1.049 -9.054 1.00 63.97 170 TYR A O 1
ATOM 1365 N N . LEU A 1 171 ? -8.767 -1.956 -11.096 1.00 60.84 171 LEU A N 1
ATOM 1366 C CA . LEU A 1 171 ? -10.209 -1.718 -11.235 1.00 60.84 171 LEU A CA 1
ATOM 1367 C C . LEU A 1 171 ? -11.076 -2.771 -10.528 1.00 60.84 171 LEU A C 1
ATOM 1369 O O . LEU A 1 171 ? -12.120 -2.434 -9.978 1.00 60.84 171 LEU A O 1
ATOM 1373 N N . ILE A 1 172 ? -10.676 -4.044 -10.579 1.00 45.50 172 ILE A N 1
ATOM 1374 C CA . ILE A 1 172 ? -11.450 -5.199 -10.097 1.00 45.50 172 ILE A CA 1
ATOM 1375 C C . ILE A 1 172 ? -11.145 -5.498 -8.640 1.00 45.50 172 ILE A C 1
ATOM 1377 O O . ILE A 1 172 ? -11.999 -6.096 -7.997 1.00 45.50 172 ILE A O 1
ATOM 1381 N N . GLY A 1 173 ? -9.976 -5.101 -8.117 1.00 49.44 173 GLY A N 1
ATOM 1382 C CA . GLY A 1 173 ? -9.597 -5.319 -6.724 1.00 49.44 173 GLY A CA 1
ATOM 1383 C C . GLY A 1 173 ? -10.741 -4.914 -5.794 1.00 49.44 173 GLY A C 1
ATOM 1384 O O . GLY A 1 173 ? -10.928 -3.717 -5.560 1.00 49.44 173 GLY A O 1
ATOM 1385 N N . PRO A 1 174 ? -11.536 -5.873 -5.271 1.00 44.50 174 PRO A N 1
ATOM 1386 C CA . PRO A 1 174 ? -12.668 -5.517 -4.451 1.00 44.50 174 PRO A CA 1
ATOM 1387 C C . PRO A 1 174 ? -12.060 -4.927 -3.198 1.00 44.50 174 PRO A C 1
ATOM 1389 O O . PRO A 1 174 ? -11.241 -5.581 -2.548 1.00 44.50 174 PRO A O 1
ATOM 1392 N N . ILE A 1 175 ? -12.436 -3.692 -2.865 1.00 48.69 175 ILE A N 1
ATOM 1393 C CA . ILE A 1 175 ? -12.225 -3.150 -1.528 1.00 48.69 175 ILE A CA 1
ATOM 1394 C C . ILE A 1 175 ? -12.759 -4.237 -0.599 1.00 48.69 175 ILE A C 1
ATOM 1396 O O . ILE A 1 175 ? -13.970 -4.475 -0.594 1.00 48.69 175 ILE A O 1
ATOM 1400 N N . PRO A 1 176 ? -11.906 -4.942 0.168 1.00 44.09 176 PRO A N 1
ATOM 1401 C CA . PRO A 1 176 ? -12.432 -5.779 1.211 1.00 44.09 176 PRO A CA 1
ATOM 1402 C C . PRO A 1 176 ? -13.176 -4.798 2.105 1.00 44.09 176 PRO A C 1
ATOM 1404 O O . PRO A 1 176 ? -12.553 -3.927 2.724 1.00 44.09 176 PRO A O 1
ATOM 1407 N N . THR A 1 177 ? -14.494 -4.950 2.171 1.00 46.38 177 THR A N 1
ATOM 1408 C CA . THR A 1 177 ? -15.412 -4.310 3.123 1.00 46.38 177 THR A CA 1
ATOM 1409 C C . THR A 1 177 ? -14.981 -4.520 4.581 1.00 46.38 177 THR A C 1
ATOM 1411 O O . THR A 1 177 ? -15.582 -3.979 5.498 1.00 46.38 177 THR A O 1
ATOM 1414 N N . ILE A 1 178 ? -13.868 -5.225 4.801 1.00 44.62 178 ILE A N 1
ATOM 1415 C CA . ILE A 1 178 ? -13.039 -5.196 6.002 1.00 44.62 178 ILE A CA 1
ATOM 1416 C C . ILE A 1 178 ? -12.667 -3.760 6.408 1.00 44.62 178 ILE A C 1
ATOM 1418 O O . ILE A 1 178 ? -12.574 -3.523 7.598 1.00 44.62 178 ILE A O 1
ATOM 1422 N N . LEU A 1 179 ? -12.523 -2.788 5.489 1.00 45.47 179 LEU A N 1
ATOM 1423 C CA . LEU A 1 179 ? -12.279 -1.393 5.903 1.00 45.47 179 LEU A CA 1
ATOM 1424 C C . LEU A 1 179 ? -13.533 -0.716 6.477 1.00 45.47 179 LEU A C 1
ATOM 1426 O O . LEU A 1 179 ? -13.421 0.104 7.375 1.00 45.47 179 LEU A O 1
ATOM 1430 N N . GLY A 1 180 ? -14.723 -1.101 6.002 1.00 40.44 180 GLY A N 1
ATOM 1431 C CA . GLY A 1 180 ? -15.979 -0.737 6.656 1.00 40.44 180 GLY A CA 1
ATOM 1432 C C . GLY A 1 180 ? -16.047 -1.343 8.052 1.00 40.44 180 GLY A C 1
ATOM 1433 O O . GLY A 1 180 ? -16.446 -0.658 8.973 1.00 40.44 180 GLY A O 1
ATOM 1434 N N . ARG A 1 181 ? -15.537 -2.568 8.225 1.00 44.91 181 ARG A N 1
ATOM 1435 C CA . ARG A 1 181 ? -15.466 -3.239 9.526 1.00 44.91 181 ARG A CA 1
ATOM 1436 C C . ARG A 1 181 ? -14.360 -2.686 10.441 1.00 44.91 181 ARG A C 1
ATOM 1438 O O . ARG A 1 181 ? -14.546 -2.696 11.640 1.00 44.91 181 ARG A O 1
ATOM 1445 N N . GLU A 1 182 ? -13.238 -2.185 9.920 1.00 47.69 182 GLU A N 1
ATOM 1446 C CA . GLU A 1 182 ? -12.161 -1.549 10.705 1.00 47.69 182 GLU A CA 1
ATOM 1447 C C . GLU A 1 182 ? -12.503 -0.098 11.076 1.00 47.69 182 GLU A C 1
ATOM 1449 O O . GLU A 1 182 ? -12.280 0.279 12.217 1.00 47.69 182 GLU A O 1
ATOM 1454 N N . ILE A 1 183 ? -13.140 0.673 10.184 1.00 47.59 183 ILE A N 1
ATOM 1455 C CA . ILE A 1 183 ? -13.702 1.998 10.508 1.00 47.59 183 ILE A CA 1
ATOM 1456 C C . ILE A 1 183 ? -14.959 1.852 11.376 1.00 47.59 183 ILE A C 1
ATOM 1458 O O . ILE A 1 183 ? -15.194 2.699 12.224 1.00 47.59 183 ILE A O 1
ATOM 1462 N N . GLU A 1 184 ? -15.746 0.779 11.234 1.00 47.22 184 GLU A N 1
ATOM 1463 C CA . GLU A 1 184 ? -16.772 0.410 12.218 1.00 47.22 184 GLU A CA 1
ATOM 1464 C C . GLU A 1 184 ? -16.154 -0.066 13.521 1.00 47.22 184 GLU A C 1
ATOM 1466 O O . GLU A 1 184 ? -16.802 0.136 14.518 1.00 47.22 184 GLU A O 1
ATOM 1471 N N . ILE A 1 185 ? -14.963 -0.668 13.579 1.00 51.44 185 ILE A N 1
ATOM 1472 C CA . ILE A 1 185 ? -14.312 -1.033 14.852 1.00 51.44 185 ILE A CA 1
ATOM 1473 C C . ILE A 1 185 ? -13.672 0.193 15.505 1.00 51.44 185 ILE A C 1
ATOM 1475 O O . ILE A 1 185 ? -13.706 0.304 16.720 1.00 51.44 185 ILE A O 1
ATOM 1479 N N . GLU A 1 186 ? -13.143 1.136 14.728 1.00 45.78 186 GLU A N 1
ATOM 1480 C CA . GLU A 1 186 ? -12.603 2.403 15.226 1.00 45.78 186 GLU A CA 1
ATOM 1481 C C . GLU A 1 186 ? -13.733 3.360 15.630 1.00 45.78 186 GLU A C 1
ATOM 1483 O O . GLU A 1 186 ? -13.659 3.968 16.693 1.00 45.78 186 GLU A O 1
ATOM 1488 N N . LYS A 1 187 ? -14.846 3.389 14.878 1.00 44.75 187 LYS A N 1
ATOM 1489 C CA . LYS A 1 187 ? -16.109 3.979 15.337 1.00 44.75 187 LYS A CA 1
ATOM 1490 C C . LYS A 1 187 ? -16.789 3.147 16.417 1.00 44.75 187 LYS A C 1
ATOM 1492 O O . LYS A 1 187 ? -17.369 3.760 17.266 1.00 44.75 187 LYS A O 1
ATOM 1497 N N . LEU A 1 188 ? -16.711 1.822 16.509 1.00 43.56 188 LEU A N 1
ATOM 1498 C CA . LEU A 1 188 ? -17.238 1.083 17.676 1.00 43.56 188 LEU A CA 1
ATOM 1499 C C . LEU A 1 188 ? -16.354 1.317 18.905 1.00 43.56 188 LEU A C 1
ATOM 1501 O O . LEU A 1 188 ? -16.834 1.185 20.022 1.00 43.56 188 LEU A O 1
ATOM 1505 N N . ALA A 1 189 ? -15.069 1.630 18.719 1.00 50.47 189 ALA A N 1
ATOM 1506 C CA . ALA A 1 189 ? -14.148 1.957 19.800 1.00 50.47 189 ALA A CA 1
ATOM 1507 C C . ALA A 1 189 ? -14.326 3.405 20.284 1.00 50.47 189 ALA A C 1
ATOM 1509 O O . ALA A 1 189 ? -14.170 3.651 21.476 1.00 50.47 189 ALA A O 1
ATOM 1510 N N . PHE A 1 190 ? -14.675 4.341 19.391 1.00 45.97 190 PHE A N 1
ATOM 1511 C CA . PHE A 1 190 ? -14.961 5.749 19.727 1.00 45.97 190 PHE A CA 1
ATOM 1512 C C . PHE A 1 190 ? -16.441 6.059 19.992 1.00 45.97 190 PHE A C 1
ATOM 1514 O O . PHE A 1 190 ? -16.764 7.009 20.691 1.00 45.97 190 PHE A O 1
ATOM 1521 N N . ASP A 1 191 ? -17.315 5.241 19.435 1.00 45.31 191 ASP A N 1
ATOM 1522 C CA . ASP A 1 191 ? -18.773 5.235 19.478 1.00 45.31 191 ASP A CA 1
ATOM 1523 C C . ASP A 1 191 ? -19.136 3.825 19.985 1.00 45.31 191 ASP A C 1
ATOM 1525 O O . ASP A 1 191 ? -19.888 3.066 19.363 1.00 45.31 191 ASP A O 1
ATOM 1529 N N . PHE A 1 192 ? -18.575 3.452 21.150 1.00 49.56 192 PHE A N 1
ATOM 1530 C CA . PHE A 1 192 ? -19.254 2.560 22.095 1.00 49.56 192 PHE A CA 1
ATOM 1531 C C . PHE A 1 192 ? -20.564 3.273 22.446 1.00 49.56 192 PHE A C 1
ATOM 1533 O O . PHE A 1 192 ? -20.714 3.870 23.506 1.00 49.56 192 PHE A O 1
ATOM 1540 N N . ASP A 1 193 ? -21.473 3.302 21.472 1.00 60.31 193 ASP A N 1
ATOM 1541 C CA . ASP A 1 193 ? -22.735 3.998 21.498 1.00 60.31 193 ASP A CA 1
ATOM 1542 C C . ASP A 1 193 ? -23.406 3.474 22.753 1.00 60.31 193 ASP A C 1
ATOM 1544 O O . ASP A 1 193 ? -23.552 2.253 22.929 1.00 60.31 193 ASP A O 1
ATOM 1548 N N . ASP A 1 194 ? -23.785 4.385 23.644 1.00 59.50 194 ASP A N 1
ATOM 1549 C CA . ASP A 1 194 ? -24.521 4.075 24.863 1.00 59.50 194 ASP A CA 1
ATOM 1550 C C . ASP A 1 194 ? -25.657 3.088 24.574 1.00 59.50 194 ASP A C 1
ATOM 1552 O O . ASP A 1 194 ? -26.039 2.310 25.437 1.00 59.50 194 ASP A O 1
ATOM 1556 N N . ARG A 1 195 ? -26.180 3.053 23.341 1.00 61.56 195 ARG A N 1
ATOM 1557 C CA . ARG A 1 195 ? -27.174 2.086 22.864 1.00 61.56 195 ARG A CA 1
ATOM 1558 C C . ARG A 1 195 ? -26.679 0.643 22.736 1.00 61.56 195 ARG A C 1
ATOM 1560 O O . ARG A 1 195 ? -27.471 -0.257 23.008 1.00 61.56 195 ARG A O 1
ATOM 1567 N N . GLN A 1 196 ? -25.441 0.380 22.313 1.00 63.41 196 GLN A N 1
ATOM 1568 C CA . GLN A 1 196 ? -24.877 -0.978 22.258 1.00 63.41 196 GLN A CA 1
ATOM 1569 C C . GLN A 1 196 ? -24.459 -1.467 23.642 1.00 63.41 196 GLN A C 1
ATOM 1571 O O . GLN A 1 196 ? -24.742 -2.619 23.977 1.00 63.41 196 GLN A O 1
ATOM 1576 N N . VAL A 1 197 ? -23.887 -0.592 24.475 1.00 66.00 197 VAL A N 1
ATOM 1577 C CA . VAL A 1 197 ? -23.650 -0.888 25.896 1.00 66.00 197 VAL A CA 1
ATOM 1578 C C . VAL A 1 197 ? -24.988 -1.159 26.581 1.00 66.00 197 VAL A C 1
ATOM 1580 O O . VAL A 1 197 ? -25.160 -2.206 27.194 1.00 66.00 197 VAL A O 1
ATOM 1583 N N . LYS A 1 198 ? -25.995 -0.307 26.369 1.00 62.81 198 LYS A N 1
ATOM 1584 C CA . LYS A 1 198 ? -27.348 -0.499 26.899 1.00 62.81 198 LYS A CA 1
ATOM 1585 C C . LYS A 1 198 ? -28.008 -1.775 26.396 1.00 62.81 198 LYS A C 1
ATOM 1587 O O . LYS A 1 198 ? -28.551 -2.495 27.211 1.00 62.81 198 LYS A O 1
ATOM 1592 N N . LYS A 1 199 ? -27.908 -2.129 25.110 1.00 68.56 199 LYS A N 1
ATOM 1593 C CA . LYS A 1 199 ? -28.453 -3.402 24.597 1.00 68.56 199 LYS A CA 1
ATOM 1594 C C . LYS A 1 199 ? -27.731 -4.628 25.145 1.00 68.56 199 LYS A C 1
ATOM 1596 O O . LYS A 1 199 ? -28.381 -5.629 25.418 1.00 68.56 199 LYS A O 1
ATOM 1601 N N . THR A 1 200 ? -26.407 -4.576 25.267 1.00 65.06 200 THR A N 1
ATOM 1602 C CA . THR A 1 200 ? -25.615 -5.720 25.739 1.00 65.06 200 THR A CA 1
ATOM 1603 C C . THR A 1 200 ? -25.810 -5.913 27.235 1.00 65.06 200 THR A C 1
ATOM 1605 O O . THR A 1 200 ? -26.013 -7.030 27.694 1.00 65.06 200 THR A O 1
ATOM 1608 N N . VAL A 1 201 ? -25.834 -4.830 28.003 1.00 61.06 201 VAL A N 1
ATOM 1609 C CA . VAL A 1 201 ? -26.113 -4.900 29.433 1.00 61.06 201 VAL A CA 1
ATOM 1610 C C . VAL A 1 201 ? -27.599 -5.189 29.669 1.00 61.06 201 VAL A C 1
ATOM 1612 O O . VAL A 1 201 ? -27.852 -6.077 30.450 1.00 61.06 201 VAL A O 1
ATOM 1615 N N . ASP A 1 202 ? -28.578 -4.622 28.951 1.00 58.47 202 ASP A N 1
ATOM 1616 C CA . ASP A 1 202 ? -30.001 -5.026 29.073 1.00 58.47 202 ASP A CA 1
ATOM 1617 C C . ASP A 1 202 ? -30.212 -6.521 28.739 1.00 58.47 202 ASP A C 1
ATOM 1619 O O . ASP A 1 202 ? -31.113 -7.162 29.284 1.00 58.47 202 ASP A O 1
ATOM 1623 N N . ALA A 1 203 ? -29.385 -7.093 27.851 1.00 68.12 203 ALA A N 1
ATOM 1624 C CA . ALA A 1 203 ? -29.430 -8.511 27.492 1.00 68.12 203 ALA A CA 1
ATOM 1625 C C . ALA A 1 203 ? -28.749 -9.441 28.518 1.00 68.12 203 ALA A C 1
ATOM 1627 O O . ALA A 1 203 ? -29.139 -10.603 28.620 1.00 68.12 203 ALA A O 1
ATOM 1628 N N . TYR A 1 204 ? -27.750 -8.962 29.269 1.00 57.28 204 TYR A N 1
ATOM 1629 C CA . TYR A 1 204 ? -26.982 -9.769 30.239 1.00 57.28 204 TYR A CA 1
ATOM 1630 C C . TYR A 1 204 ? -27.280 -9.448 31.710 1.00 57.28 204 TYR A C 1
ATOM 1632 O O . TYR A 1 204 ? -27.033 -10.261 32.598 1.00 57.28 204 TYR A O 1
ATOM 1640 N N . VAL A 1 205 ? -27.819 -8.268 31.968 1.00 56.38 205 VAL A N 1
ATOM 1641 C CA . VAL A 1 205 ? -28.115 -7.676 33.264 1.00 56.38 205 VAL A CA 1
ATOM 1642 C C . VAL A 1 205 ? -29.562 -7.217 33.146 1.00 56.38 205 VAL A C 1
ATOM 1644 O O . VAL A 1 205 ? -29.855 -6.197 32.529 1.00 56.38 205 VAL A O 1
ATOM 1647 N N . GLY A 1 206 ? -30.494 -8.027 33.655 1.00 52.75 206 GLY A N 1
ATOM 1648 C CA . GLY A 1 206 ? -31.922 -7.720 33.572 1.00 52.75 206 GLY A CA 1
ATOM 1649 C C . GLY A 1 206 ? -32.202 -6.271 33.985 1.00 52.75 206 GLY A C 1
ATOM 1650 O O . GLY A 1 206 ? -31.527 -5.737 34.866 1.00 52.75 206 GLY A O 1
ATOM 1651 N N . THR A 1 207 ? -33.198 -5.645 33.352 1.00 55.62 207 THR A N 1
ATOM 1652 C CA . THR A 1 207 ? -33.521 -4.198 33.358 1.00 55.62 207 THR A CA 1
ATOM 1653 C C . THR A 1 207 ? -33.572 -3.491 34.726 1.00 55.62 207 THR A C 1
ATOM 1655 O O . THR A 1 207 ? -33.714 -2.274 34.782 1.00 55.62 207 THR A O 1
ATOM 1658 N N . HIS A 1 208 ? -33.471 -4.219 35.837 1.00 53.66 208 HIS A N 1
ATOM 1659 C CA . HIS A 1 208 ? -33.436 -3.697 37.201 1.00 53.66 208 HIS A CA 1
ATOM 1660 C C . HIS A 1 208 ? -32.031 -3.349 37.728 1.00 53.66 208 HIS A C 1
ATOM 1662 O O . HIS A 1 208 ? -31.926 -2.535 38.645 1.00 53.66 208 HIS A O 1
ATOM 1668 N N . ASP A 1 209 ? -30.956 -3.881 37.138 1.00 56.47 209 ASP A N 1
ATOM 1669 C CA . ASP A 1 209 ? -29.581 -3.668 37.625 1.00 56.47 209 ASP A CA 1
ATOM 1670 C C . ASP A 1 209 ? -28.822 -2.554 36.865 1.00 56.47 209 ASP A C 1
ATOM 1672 O O . ASP A 1 209 ? -27.850 -1.998 37.386 1.00 56.47 209 ASP A O 1
ATOM 1676 N N . PHE A 1 210 ? -29.299 -2.138 35.683 1.00 54.31 210 PHE A N 1
ATOM 1677 C CA . PHE A 1 210 ? -28.675 -1.072 34.881 1.00 54.31 210 PHE A CA 1
ATOM 1678 C C . PHE A 1 210 ? -28.728 0.298 35.588 1.00 54.31 210 PHE A C 1
ATOM 1680 O O . PHE A 1 210 ? -27.734 1.024 35.617 1.00 54.31 210 PHE A O 1
ATOM 1687 N N . ASP A 1 211 ? -29.843 0.627 36.252 1.00 57.56 211 ASP A N 1
ATOM 1688 C CA . ASP A 1 211 ? -29.980 1.862 37.044 1.00 57.56 211 ASP A CA 1
ATOM 1689 C C . ASP A 1 211 ? -29.011 1.897 38.238 1.00 57.56 211 ASP A C 1
ATOM 1691 O O . ASP A 1 211 ? -28.548 2.962 38.650 1.00 57.56 211 ASP A O 1
ATOM 1695 N N . SER A 1 212 ? -28.673 0.725 38.790 1.00 58.41 212 SER A N 1
ATOM 1696 C CA . SER A 1 212 ? -27.697 0.609 39.874 1.00 58.41 212 SER A CA 1
ATOM 1697 C C . SER A 1 212 ? -26.287 0.918 39.372 1.00 58.41 212 SER A C 1
ATOM 1699 O O . SER A 1 212 ? -25.576 1.683 40.021 1.00 58.41 212 SER A O 1
ATOM 1701 N N . ILE A 1 213 ? -25.904 0.368 38.217 1.00 55.28 213 ILE A N 1
ATOM 1702 C CA . ILE A 1 213 ? -24.583 0.569 37.602 1.00 55.28 213 ILE A CA 1
ATOM 1703 C C . ILE A 1 213 ? -24.426 2.007 37.100 1.00 55.28 213 ILE A C 1
ATOM 1705 O O . ILE A 1 213 ? -23.415 2.643 37.388 1.00 55.28 213 ILE A O 1
ATOM 1709 N N . LYS A 1 214 ? -25.453 2.568 36.450 1.00 62.81 214 LYS A N 1
ATOM 1710 C CA . LYS A 1 214 ? -25.451 3.972 36.025 1.00 62.81 214 LYS A CA 1
ATOM 1711 C C . LYS A 1 214 ? -25.291 4.915 37.217 1.00 62.81 214 LYS A C 1
ATOM 1713 O O . LYS A 1 214 ? -24.480 5.829 37.170 1.00 62.81 214 LYS A O 1
ATOM 1718 N N . SER A 1 215 ? -25.980 4.633 38.328 1.00 59.12 215 SER A N 1
ATOM 1719 C CA . SER A 1 215 ? -25.815 5.430 39.548 1.00 59.12 215 SER A CA 1
ATOM 1720 C C . SER A 1 215 ? -24.416 5.325 40.162 1.00 59.12 215 SER A C 1
ATOM 1722 O O . SER A 1 215 ? -23.982 6.272 40.801 1.00 59.12 215 SER A O 1
ATOM 1724 N N . GLN A 1 216 ? -23.708 4.204 39.981 1.00 57.00 216 GLN A N 1
ATOM 1725 C CA . GLN A 1 216 ? -22.332 4.033 40.459 1.00 57.00 216 GLN A CA 1
ATOM 1726 C C . GLN A 1 216 ? -21.319 4.758 39.568 1.00 57.00 216 GLN A C 1
ATOM 1728 O O . GLN A 1 216 ? -20.390 5.356 40.097 1.00 57.00 216 GLN A O 1
ATOM 1733 N N . ILE A 1 217 ? -21.524 4.766 38.250 1.00 61.12 217 ILE A N 1
ATOM 1734 C CA . ILE A 1 217 ? -20.692 5.520 37.299 1.00 61.12 217 ILE A CA 1
ATOM 1735 C C . ILE A 1 217 ? -20.879 7.028 37.487 1.00 61.12 217 ILE A C 1
ATOM 1737 O O . ILE A 1 217 ? -19.889 7.734 37.635 1.00 61.12 217 ILE A O 1
ATOM 1741 N N . ASP A 1 218 ? -22.121 7.504 37.633 1.00 58.16 218 ASP A N 1
ATOM 1742 C CA . ASP A 1 218 ? -22.401 8.919 37.923 1.00 58.16 218 ASP A CA 1
ATOM 1743 C C . ASP A 1 218 ? -21.770 9.371 39.261 1.00 58.16 218 ASP A C 1
ATOM 1745 O O . ASP A 1 218 ? -21.445 10.544 39.436 1.00 58.16 218 ASP A O 1
ATOM 1749 N N . ILE A 1 219 ? -21.586 8.455 40.224 1.00 56.88 219 ILE A N 1
ATOM 1750 C CA . ILE A 1 219 ? -20.872 8.729 41.483 1.00 56.88 219 ILE A CA 1
ATOM 1751 C C . ILE A 1 219 ? -19.354 8.784 41.262 1.00 56.88 219 ILE A C 1
ATOM 1753 O O . ILE A 1 219 ? -18.695 9.594 41.908 1.00 56.88 219 ILE A O 1
ATOM 1757 N N . ILE A 1 220 ? -18.793 7.954 40.378 1.00 54.12 220 ILE A N 1
ATOM 1758 C CA . ILE A 1 220 ? -17.352 7.915 40.080 1.00 54.12 220 ILE A CA 1
ATOM 1759 C C . ILE A 1 220 ? -16.929 9.139 39.261 1.00 54.12 220 ILE A C 1
ATOM 1761 O O . ILE A 1 220 ? -15.939 9.767 39.623 1.00 54.12 220 ILE A O 1
ATOM 1765 N N . ASP A 1 221 ? -17.702 9.544 38.252 1.00 50.28 221 ASP A N 1
ATOM 1766 C CA . ASP A 1 221 ? -17.419 10.764 37.479 1.00 50.28 221 ASP A CA 1
ATOM 1767 C C . ASP A 1 221 ? -17.560 12.021 38.348 1.00 50.28 221 ASP A C 1
ATOM 1769 O O . ASP A 1 221 ? -16.688 12.887 38.342 1.00 50.28 221 ASP A O 1
ATOM 1773 N N . ALA A 1 222 ? -18.579 12.074 39.215 1.00 54.75 222 ALA A N 1
ATOM 1774 C CA . ALA A 1 222 ? -18.692 13.135 40.217 1.00 54.75 222 ALA A CA 1
ATOM 1775 C C . ALA A 1 222 ? -17.579 13.098 41.287 1.00 54.75 222 ALA A C 1
ATOM 1777 O O . ALA A 1 222 ? -17.375 14.094 41.978 1.00 54.75 222 ALA A O 1
ATOM 1778 N N . SER A 1 223 ? -16.881 11.966 41.446 1.00 48.19 223 SER A N 1
ATOM 1779 C CA . SER A 1 223 ? -15.718 11.832 42.338 1.00 48.19 223 SER A CA 1
ATOM 1780 C C . SER A 1 223 ? -14.398 12.174 41.639 1.00 48.19 223 SER A C 1
ATOM 1782 O O . SER A 1 223 ? -13.456 12.563 42.317 1.00 48.19 223 SER A O 1
ATOM 1784 N N . ALA A 1 224 ? -14.321 12.061 40.310 1.00 51.88 224 ALA A N 1
ATOM 1785 C CA . ALA A 1 224 ? -13.137 12.403 39.521 1.00 51.88 224 ALA A CA 1
ATOM 1786 C C . ALA A 1 224 ? -12.967 13.922 39.321 1.00 51.88 224 ALA A C 1
ATOM 1788 O O . ALA A 1 224 ? -11.851 14.394 39.119 1.00 51.88 224 ALA A O 1
ATOM 1789 N N . GLU A 1 225 ? -14.053 14.698 39.423 1.00 49.41 225 GLU A N 1
ATOM 1790 C CA . GLU A 1 225 ? -14.018 16.171 39.423 1.00 49.41 225 GLU A CA 1
ATOM 1791 C C . GLU A 1 225 ? -13.674 16.788 40.795 1.00 49.41 225 GLU A C 1
ATOM 1793 O O . GLU A 1 225 ? -13.540 18.008 40.907 1.00 49.41 225 GLU A O 1
ATOM 1798 N N . LEU A 1 226 ? -13.506 15.975 41.843 1.00 46.25 226 LEU A N 1
ATOM 1799 C CA . LEU A 1 226 ? -13.114 16.441 43.172 1.00 46.25 226 LEU A CA 1
ATOM 1800 C C . LEU A 1 226 ? -11.606 16.254 43.355 1.00 46.25 226 LEU A C 1
ATOM 1802 O O . LEU A 1 226 ? -11.104 15.141 43.477 1.00 46.25 226 LEU A O 1
ATOM 1806 N N . SER A 1 227 ? -10.891 17.378 43.359 1.00 43.59 227 SER A N 1
ATOM 1807 C CA . SER A 1 227 ? -9.468 17.469 43.689 1.00 43.59 227 SER A CA 1
ATOM 1808 C C . SER A 1 227 ? -9.193 16.806 45.042 1.00 43.59 227 SER A C 1
ATOM 1810 O O . SER A 1 227 ? -9.958 17.011 45.983 1.00 43.59 227 SER A O 1
ATOM 1812 N N . ASP A 1 228 ? -8.083 16.071 45.172 1.00 45.31 228 ASP A N 1
ATOM 1813 C CA . ASP A 1 228 ? -7.686 15.328 46.386 1.00 45.31 228 ASP A CA 1
ATOM 1814 C C . ASP A 1 228 ? -7.732 16.164 47.685 1.00 45.31 228 ASP A C 1
ATOM 1816 O O . ASP A 1 228 ? -7.851 15.619 48.779 1.00 45.31 228 ASP A O 1
ATOM 1820 N N . LYS A 1 229 ? -7.697 17.500 47.581 1.00 44.88 229 LYS A N 1
ATOM 1821 C CA . LYS A 1 229 ? -7.839 18.431 48.713 1.00 44.88 229 LYS A CA 1
ATOM 1822 C C . LYS A 1 229 ? -9.270 18.576 49.252 1.00 44.88 229 LYS A C 1
ATOM 1824 O O . LYS A 1 229 ? -9.418 18.852 50.437 1.00 44.88 229 LYS A O 1
ATOM 1829 N N . ASP A 1 230 ? -10.298 18.350 48.436 1.00 46.03 230 ASP A N 1
ATOM 1830 C CA . ASP A 1 230 ? -11.706 18.416 48.861 1.00 46.03 230 ASP A CA 1
ATOM 1831 C C . ASP A 1 230 ? -12.167 17.096 49.503 1.00 46.03 230 ASP A C 1
ATOM 1833 O O . ASP A 1 230 ? -13.097 17.072 50.312 1.00 46.03 230 ASP A O 1
ATOM 1837 N N . MET A 1 231 ? -11.497 15.982 49.185 1.00 44.44 231 MET A N 1
ATOM 1838 C CA . MET A 1 231 ? -11.766 14.680 49.803 1.00 44.44 231 MET A CA 1
ATOM 1839 C C . MET A 1 231 ? -11.381 14.651 51.286 1.00 44.44 231 MET A C 1
ATOM 1841 O O . MET A 1 231 ? -12.141 14.108 52.086 1.00 44.44 231 MET A O 1
ATOM 1845 N N . ASP A 1 232 ? -10.278 15.291 51.679 1.00 43.69 232 ASP A N 1
ATOM 1846 C CA . ASP A 1 232 ? -9.874 15.380 53.090 1.00 43.69 232 ASP A CA 1
ATOM 1847 C C . ASP A 1 232 ? -10.783 16.318 53.911 1.00 43.69 232 ASP A C 1
ATOM 1849 O O . ASP A 1 232 ? -10.980 16.101 55.108 1.00 43.69 232 ASP A O 1
ATOM 1853 N N . GLU A 1 233 ? -11.414 17.316 53.279 1.00 45.91 233 GLU A N 1
ATOM 1854 C CA . GLU A 1 233 ? -12.379 18.211 53.937 1.00 45.91 233 GLU A CA 1
ATOM 1855 C C . GLU A 1 233 ? -13.775 17.563 54.074 1.00 45.91 233 GLU A C 1
ATOM 1857 O O . GLU A 1 233 ? -14.455 17.737 55.089 1.00 45.91 233 GLU A O 1
ATOM 1862 N N . ILE A 1 234 ? -14.182 16.722 53.111 1.00 48.47 234 ILE A N 1
ATOM 1863 C CA . ILE A 1 234 ? -15.421 15.919 53.182 1.00 48.47 234 ILE A CA 1
ATOM 1864 C C . ILE A 1 234 ? -15.268 14.715 54.131 1.00 48.47 234 ILE A C 1
ATOM 1866 O O . ILE A 1 234 ? -16.238 14.314 54.784 1.00 48.47 234 ILE A O 1
ATOM 1870 N N . LEU A 1 235 ? -14.059 14.160 54.254 1.00 44.91 235 LEU A N 1
ATOM 1871 C CA . LEU A 1 235 ? -13.711 13.088 55.195 1.00 44.91 235 LEU A CA 1
ATOM 1872 C C . LEU A 1 235 ? -13.230 13.620 56.556 1.00 44.91 235 LEU A C 1
ATOM 1874 O O . LEU A 1 235 ? -12.630 12.880 57.336 1.00 44.91 235 LEU A O 1
ATOM 1878 N N . GLY A 1 236 ? -13.571 14.873 56.876 1.00 35.12 236 GLY A N 1
ATOM 1879 C CA . GLY A 1 236 ? -13.450 15.436 58.213 1.00 35.12 236 GLY A CA 1
ATOM 1880 C C . GLY A 1 236 ? -14.069 14.522 59.279 1.00 35.12 236 GLY A C 1
ATOM 1881 O O . GLY A 1 236 ? -15.208 14.054 59.171 1.00 35.12 236 GLY A O 1
ATOM 1882 N N . ASP A 1 237 ? -13.274 14.306 60.322 1.00 42.16 237 ASP A N 1
ATOM 1883 C CA . ASP A 1 237 ? -13.292 13.306 61.397 1.00 42.16 237 ASP A CA 1
ATOM 1884 C C . ASP A 1 237 ? -14.548 13.270 62.312 1.00 42.16 237 ASP A C 1
ATOM 1886 O O . ASP A 1 237 ? -14.456 13.002 63.504 1.00 42.16 237 ASP A O 1
ATOM 1890 N N . ASN A 1 238 ? -15.757 13.552 61.802 1.00 38.75 238 ASN A N 1
ATOM 1891 C CA . ASN A 1 238 ? -16.984 13.608 62.615 1.00 38.75 238 ASN A CA 1
ATOM 1892 C C . ASN A 1 238 ? -18.297 13.154 61.943 1.00 38.75 238 ASN A C 1
ATOM 1894 O O . ASN A 1 238 ? -19.370 13.32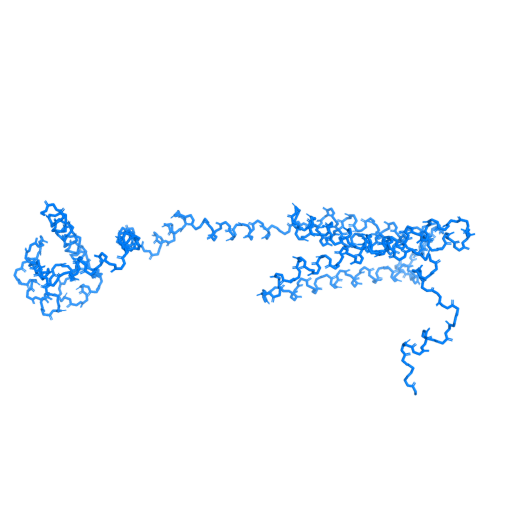2 62.525 1.00 38.75 238 ASN A O 1
ATOM 1898 N N . SER A 1 239 ? -18.276 12.495 60.780 1.00 41.94 239 SER A N 1
ATOM 1899 C CA . SER A 1 239 ? -19.506 11.971 60.150 1.00 41.94 239 SER A CA 1
ATOM 1900 C C . SER A 1 239 ? -19.675 10.449 60.269 1.00 41.94 239 SER A C 1
ATOM 1902 O O . SER A 1 239 ? -20.180 9.776 59.369 1.00 41.94 239 SER A O 1
ATOM 1904 N N . LYS A 1 240 ? -19.441 9.894 61.469 1.00 43.53 240 LYS A N 1
ATOM 1905 C CA . LYS A 1 240 ? -20.166 8.690 61.933 1.00 43.53 240 LYS A CA 1
ATOM 1906 C C . LYS A 1 240 ? -21.653 9.024 62.133 1.00 43.53 240 LYS A C 1
ATOM 1908 O O . LYS A 1 240 ? -22.219 8.810 63.204 1.00 43.53 240 LYS A O 1
ATOM 1913 N N . SER A 1 241 ? -22.324 9.528 61.097 1.00 47.94 241 SER A N 1
ATOM 1914 C CA . SER A 1 241 ? -23.779 9.514 61.046 1.00 47.94 241 SER A CA 1
ATOM 1915 C C . SER A 1 241 ? -24.187 8.066 60.790 1.00 47.94 241 SER A C 1
ATOM 1917 O O . SER A 1 241 ? -24.389 7.603 59.670 1.00 47.94 241 SER A O 1
ATOM 1919 N N . SER A 1 242 ? -24.199 7.296 61.876 1.00 55.69 242 SER A N 1
ATOM 1920 C CA . SER A 1 242 ? -24.774 5.962 61.940 1.00 55.69 242 SER A CA 1
ATOM 1921 C C . SER A 1 242 ? -26.276 6.090 61.689 1.00 55.69 242 SER A C 1
ATOM 1923 O O . SER A 1 242 ? -27.090 6.088 62.605 1.00 55.69 242 SER A O 1
ATOM 1925 N N . LEU A 1 243 ? -26.655 6.281 60.423 1.00 67.81 243 LEU A N 1
ATOM 1926 C CA . LEU A 1 243 ? -28.045 6.220 60.000 1.00 67.81 243 LEU A CA 1
ATOM 1927 C C . LEU A 1 243 ? -28.553 4.842 60.408 1.00 67.81 243 LEU A C 1
ATOM 1929 O O . LEU A 1 243 ? -28.095 3.817 59.882 1.00 67.81 243 LEU A O 1
ATOM 1933 N N . SER A 1 244 ? -29.424 4.839 61.416 1.00 78.00 244 SER A N 1
ATOM 1934 C CA . SER A 1 244 ? -29.948 3.622 62.008 1.00 78.00 244 SER A CA 1
ATOM 1935 C C . SER A 1 244 ? -30.716 2.847 60.945 1.00 78.00 244 SER A C 1
ATOM 1937 O O . SER A 1 244 ? -31.455 3.410 60.137 1.00 78.00 244 SER A O 1
ATOM 1939 N N . LEU A 1 245 ? -30.526 1.529 60.935 1.00 81.75 245 LEU A N 1
ATOM 1940 C CA . LEU A 1 245 ? -31.158 0.640 59.960 1.00 81.75 245 LEU A CA 1
ATOM 1941 C C . LEU A 1 245 ? -32.695 0.698 60.038 1.00 81.75 245 LEU A C 1
ATOM 1943 O O . LEU A 1 245 ? -33.363 0.475 59.036 1.00 81.75 245 LEU A O 1
ATOM 1947 N N . GLN A 1 246 ? -33.248 1.070 61.198 1.00 83.81 246 GLN A N 1
ATOM 1948 C CA . GLN A 1 246 ? -34.689 1.244 61.421 1.00 83.81 246 GLN A CA 1
ATOM 1949 C C . GLN A 1 246 ? -35.319 2.380 60.606 1.00 83.81 246 GLN A C 1
ATOM 1951 O O . GLN A 1 246 ? -36.532 2.400 60.423 1.00 83.81 246 GLN A O 1
ATOM 1956 N N . LEU A 1 247 ? -34.525 3.332 60.102 1.00 82.88 247 LEU A N 1
ATOM 1957 C CA . LEU A 1 247 ? -35.042 4.416 59.260 1.00 82.88 247 LEU A CA 1
ATOM 1958 C C . LEU A 1 247 ? -35.465 3.932 57.866 1.00 82.88 247 LEU A C 1
ATOM 1960 O O . LEU A 1 247 ? -36.075 4.695 57.117 1.00 82.88 247 LEU A O 1
ATOM 1964 N N . ILE A 1 248 ? -35.125 2.693 57.504 1.00 87.12 248 ILE A N 1
ATOM 1965 C CA . ILE A 1 248 ? -35.452 2.097 56.214 1.00 87.12 248 ILE A CA 1
ATOM 1966 C C . ILE A 1 248 ? -36.834 1.426 56.311 1.00 87.12 248 ILE A C 1
ATOM 1968 O O . ILE A 1 248 ? -37.011 0.500 57.111 1.00 87.12 248 ILE A O 1
ATOM 1972 N N . PRO A 1 249 ? -37.812 1.843 55.487 1.00 84.62 249 PRO A N 1
ATOM 1973 C CA . PRO A 1 249 ? -39.102 1.173 55.379 1.00 84.62 249 PRO A CA 1
ATOM 1974 C C . PRO A 1 249 ? -38.957 -0.344 55.184 1.00 84.62 249 PRO A C 1
ATOM 1976 O O . PRO A 1 249 ? -38.181 -0.815 54.359 1.00 84.62 249 PRO A O 1
ATOM 1979 N N . GLY A 1 250 ? -39.702 -1.128 55.965 1.00 84.50 250 GLY A N 1
ATOM 1980 C CA . GLY A 1 250 ? -39.692 -2.592 55.864 1.00 84.50 250 GLY A CA 1
ATOM 1981 C C . GLY A 1 250 ? -38.605 -3.310 56.673 1.00 84.50 250 GLY A C 1
ATOM 1982 O O . GLY A 1 250 ? -38.624 -4.545 56.717 1.00 84.50 250 GLY A O 1
ATOM 1983 N N . ILE A 1 251 ? -37.716 -2.583 57.364 1.00 88.31 251 ILE A N 1
ATOM 1984 C CA . ILE A 1 251 ? -36.795 -3.151 58.358 1.00 88.31 251 ILE A CA 1
ATOM 1985 C C . ILE A 1 251 ? -37.408 -3.035 59.760 1.00 88.31 251 ILE A C 1
ATOM 1987 O O . ILE A 1 251 ? -37.352 -1.990 60.396 1.00 88.31 251 ILE A O 1
ATOM 1991 N N . GLY A 1 252 ? -37.996 -4.131 60.248 1.00 88.81 252 GLY A N 1
ATOM 1992 C CA . GLY A 1 252 ? -38.413 -4.262 61.651 1.00 88.81 252 GLY A CA 1
ATOM 1993 C C . GLY A 1 252 ? -37.270 -4.722 62.567 1.00 88.81 252 GLY A C 1
ATOM 1994 O O . GLY A 1 252 ? -36.222 -5.161 62.088 1.00 88.81 252 GLY A O 1
ATOM 1995 N N . GLU A 1 253 ? -37.490 -4.711 63.884 1.00 87.31 253 GLU A N 1
ATOM 1996 C CA . GLU A 1 253 ? -36.472 -5.061 64.897 1.00 87.31 253 GLU A CA 1
ATOM 1997 C C . GLU A 1 253 ? -35.831 -6.442 64.682 1.00 87.31 253 GLU A C 1
ATOM 1999 O O . GLU A 1 253 ? -34.622 -6.622 64.848 1.00 87.31 253 GLU A O 1
ATOM 2004 N N . ALA A 1 254 ? -36.629 -7.431 64.270 1.00 87.94 254 ALA A N 1
ATOM 2005 C CA . ALA A 1 254 ? -36.143 -8.780 63.990 1.00 87.94 254 ALA A CA 1
ATOM 2006 C C . ALA A 1 254 ? -35.170 -8.812 62.799 1.00 87.94 254 ALA A C 1
ATOM 2008 O O . ALA A 1 254 ? -34.182 -9.547 62.824 1.00 87.94 254 ALA A O 1
ATOM 2009 N N . LEU A 1 255 ? -35.427 -8.001 61.768 1.00 87.94 255 LEU A N 1
ATOM 2010 C CA . LEU A 1 255 ? -34.580 -7.927 60.580 1.00 87.94 255 LEU A CA 1
ATOM 2011 C C . LEU A 1 255 ? -33.320 -7.102 60.848 1.00 87.94 255 LEU A C 1
ATOM 2013 O O . LEU A 1 255 ? -32.241 -7.466 60.391 1.00 87.94 255 LEU A O 1
ATOM 2017 N N . GLU A 1 256 ? -33.429 -6.048 61.653 1.00 89.56 256 GLU A N 1
ATOM 2018 C CA . GLU A 1 256 ? -32.277 -5.267 62.098 1.00 89.56 256 GLU A CA 1
ATOM 2019 C C . GLU A 1 256 ? -31.274 -6.120 62.888 1.00 89.56 256 GLU A C 1
ATOM 2021 O O . GLU A 1 256 ? -30.072 -6.037 62.639 1.00 89.56 256 GLU A O 1
ATOM 2026 N N . LYS A 1 257 ? -31.743 -6.976 63.808 1.00 90.75 257 LYS A N 1
ATOM 2027 C CA . LYS A 1 257 ? -30.860 -7.891 64.553 1.00 90.75 257 LYS A CA 1
ATOM 2028 C C . LYS A 1 257 ? -30.098 -8.829 63.616 1.00 90.75 257 LYS A C 1
ATOM 2030 O O . LYS A 1 257 ? -28.895 -9.009 63.790 1.00 90.75 257 LYS A O 1
ATOM 2035 N N . ARG A 1 258 ? -30.770 -9.371 62.594 1.00 90.69 258 ARG A N 1
ATOM 2036 C CA . ARG A 1 258 ? -30.142 -10.233 61.576 1.00 90.69 258 ARG A CA 1
ATOM 2037 C C . ARG A 1 258 ? -29.131 -9.471 60.721 1.00 90.69 258 ARG A C 1
ATOM 2039 O O . ARG A 1 258 ? -28.052 -9.982 60.453 1.00 90.69 258 ARG A O 1
ATOM 2046 N N . LEU A 1 259 ? -29.442 -8.231 60.352 1.00 90.19 259 LEU A N 1
ATOM 2047 C CA . LEU A 1 259 ? -28.540 -7.361 59.597 1.00 90.19 259 LEU A CA 1
ATOM 2048 C C . LEU A 1 259 ? -27.271 -7.012 60.374 1.00 90.19 259 LEU A C 1
ATOM 2050 O O . LEU A 1 259 ? -26.171 -7.102 59.830 1.00 90.19 259 LEU A O 1
ATOM 2054 N N . LYS A 1 260 ? -27.415 -6.690 61.662 1.00 90.19 260 LYS A N 1
ATOM 2055 C CA . LYS A 1 260 ? -26.275 -6.453 62.555 1.00 90.19 260 LYS A CA 1
ATOM 2056 C C . LYS A 1 260 ? -25.444 -7.719 62.753 1.00 90.19 260 LYS A C 1
ATOM 2058 O O . LYS A 1 260 ? -24.219 -7.632 62.722 1.00 90.19 260 LYS A O 1
ATOM 2063 N N . ALA A 1 261 ? -26.086 -8.881 62.895 1.00 89.69 261 ALA A N 1
ATOM 2064 C CA . ALA A 1 261 ? -25.398 -10.170 62.975 1.00 89.69 261 ALA A CA 1
ATOM 2065 C C . ALA A 1 261 ? -24.613 -10.494 61.689 1.00 89.69 261 ALA A C 1
ATOM 2067 O O . ALA A 1 261 ? -23.517 -11.037 61.763 1.00 89.69 261 ALA A O 1
ATOM 2068 N N . ALA A 1 262 ? -25.122 -10.082 60.524 1.00 88.50 262 ALA A N 1
ATOM 2069 C CA . ALA A 1 262 ? -24.443 -10.203 59.232 1.00 88.50 262 ALA A CA 1
ATOM 2070 C C . ALA A 1 262 ? -23.348 -9.136 58.988 1.00 88.50 262 ALA A C 1
ATOM 2072 O O . ALA A 1 262 ? -22.750 -9.103 57.912 1.00 88.50 262 ALA A O 1
ATOM 2073 N N . GLY A 1 263 ? -23.068 -8.270 59.971 1.00 89.25 263 GL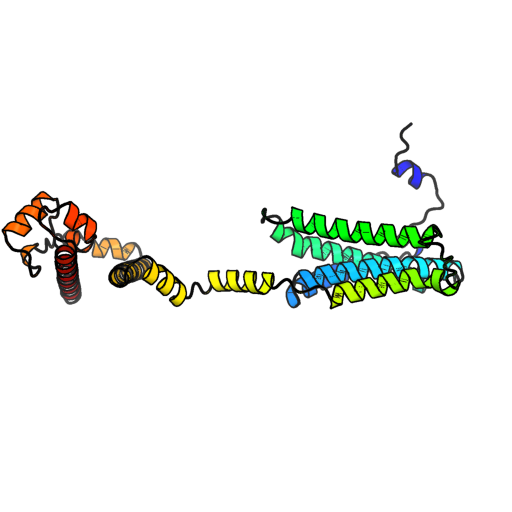Y A N 1
ATOM 2074 C CA . GLY A 1 263 ? -21.989 -7.279 59.921 1.00 89.25 263 GLY A CA 1
ATOM 2075 C C . GLY A 1 263 ? -22.385 -5.900 59.385 1.00 89.25 263 GLY A C 1
ATOM 2076 O O . GLY A 1 263 ? -21.532 -5.015 59.321 1.00 89.25 263 GLY A O 1
ATOM 2077 N N . TYR A 1 264 ? -23.660 -5.673 59.053 1.00 89.94 264 TYR A N 1
ATOM 2078 C CA . TYR A 1 264 ? -24.145 -4.380 58.568 1.00 89.94 264 TYR A CA 1
ATOM 2079 C C . TYR A 1 264 ? -24.495 -3.467 59.747 1.00 89.94 264 TYR A C 1
ATOM 2081 O O . TYR A 1 264 ? -25.464 -3.703 60.469 1.00 89.94 264 TYR A O 1
ATOM 2089 N N . LYS A 1 265 ? -23.700 -2.411 59.959 1.00 84.75 265 LYS A N 1
ATOM 2090 C CA . LYS A 1 265 ? -23.864 -1.474 61.087 1.00 84.75 265 LYS A CA 1
ATOM 2091 C C . LYS A 1 265 ? -24.658 -0.219 60.725 1.00 84.75 265 LYS A C 1
ATOM 2093 O O . LYS A 1 265 ? -25.205 0.417 61.623 1.00 84.75 265 LYS A O 1
ATOM 2098 N N . SER A 1 266 ? -24.727 0.148 59.445 1.00 87.19 266 SER A N 1
ATOM 2099 C CA . SER A 1 266 ? -25.378 1.384 58.991 1.00 87.19 266 SER A CA 1
ATOM 2100 C C . SER A 1 266 ? -26.148 1.214 57.682 1.00 87.19 266 SER A C 1
ATOM 2102 O O . SER A 1 266 ? -25.840 0.345 56.864 1.00 87.19 266 SER A O 1
ATOM 2104 N N . ALA A 1 267 ? -27.130 2.095 57.460 1.00 84.44 267 ALA A N 1
ATOM 2105 C CA . ALA A 1 267 ? -27.893 2.149 56.209 1.00 84.44 267 ALA A CA 1
ATOM 2106 C C . ALA A 1 267 ? -27.002 2.388 54.973 1.00 84.44 267 ALA A C 1
ATOM 2108 O O . ALA A 1 267 ? -27.297 1.877 53.895 1.00 84.44 267 ALA A O 1
ATOM 2109 N N . SER A 1 268 ? -25.888 3.110 55.132 1.00 81.94 268 SER A N 1
ATOM 2110 C CA . SER A 1 268 ? -24.924 3.370 54.056 1.00 81.94 268 SER A CA 1
ATOM 2111 C C . SER A 1 268 ? -24.189 2.105 53.611 1.00 81.94 268 SER A C 1
ATOM 2113 O O . SER A 1 268 ? -24.011 1.898 52.416 1.00 81.94 268 SER A O 1
ATOM 2115 N N . GLN A 1 269 ? -23.820 1.228 54.555 1.00 85.31 269 GLN A N 1
ATOM 2116 C CA . GLN A 1 269 ? -23.219 -0.071 54.227 1.00 85.31 269 GLN A CA 1
ATOM 2117 C C . GLN A 1 269 ? -24.215 -0.979 53.511 1.00 85.31 269 GLN A C 1
ATOM 2119 O O . GLN A 1 269 ? -23.847 -1.695 52.587 1.00 85.31 269 GLN A O 1
ATOM 2124 N N . LEU A 1 270 ? -25.487 -0.918 53.913 1.00 88.06 270 LEU A N 1
ATOM 2125 C CA . LEU A 1 270 ? -26.539 -1.681 53.260 1.00 88.06 270 LEU A CA 1
ATOM 2126 C C . LEU A 1 270 ? -26.757 -1.221 51.811 1.00 88.06 270 LEU A C 1
ATOM 2128 O O . LEU A 1 270 ? -26.868 -2.048 50.918 1.00 88.06 270 LEU A O 1
ATOM 2132 N N . ALA A 1 271 ? -26.785 0.091 51.564 1.00 84.75 271 ALA A N 1
ATOM 2133 C CA . ALA A 1 271 ? -27.083 0.669 50.252 1.00 84.75 271 ALA A CA 1
ATOM 2134 C C . ALA A 1 271 ? -26.094 0.263 49.136 1.00 84.75 271 ALA A C 1
ATOM 2136 O O . ALA A 1 271 ? -26.476 0.279 47.959 1.00 84.75 271 ALA A O 1
ATOM 2137 N N . GLY A 1 272 ? -24.859 -0.100 49.502 1.00 83.50 272 GLY A N 1
ATOM 2138 C CA . GLY A 1 272 ? -23.805 -0.557 48.589 1.00 83.50 272 GLY A CA 1
ATOM 2139 C C . GLY A 1 272 ? -23.792 -2.065 48.305 1.00 83.50 272 GLY A C 1
ATOM 2140 O O . GLY A 1 272 ? -22.990 -2.513 47.491 1.00 83.50 272 GLY A O 1
ATOM 2141 N N . GLU A 1 273 ? -24.652 -2.857 48.949 1.00 88.81 273 GLU A N 1
ATOM 2142 C CA . GLU A 1 273 ? -24.696 -4.310 48.752 1.00 88.81 273 GLU A CA 1
ATOM 2143 C C . GLU A 1 273 ? -25.581 -4.701 47.551 1.00 88.81 273 GLU A C 1
ATOM 2145 O O . GLU A 1 273 ? -26.429 -3.928 47.093 1.00 88.81 273 GLU A O 1
ATOM 2150 N N . THR A 1 274 ? -25.404 -5.924 47.038 1.00 90.38 274 THR A N 1
ATOM 2151 C CA . THR A 1 274 ? -26.259 -6.487 45.983 1.00 90.38 274 THR A CA 1
ATOM 2152 C C . THR A 1 274 ? -27.420 -7.306 46.567 1.00 90.38 274 THR A C 1
ATOM 2154 O O . THR A 1 274 ? -27.258 -7.946 47.614 1.00 90.38 274 THR A O 1
ATOM 2157 N N . PRO A 1 275 ? -28.591 -7.364 45.894 1.00 89.81 275 PRO A N 1
ATOM 2158 C CA . PRO A 1 275 ? -29.752 -8.115 46.385 1.00 89.81 275 PRO A CA 1
ATOM 2159 C C . PRO A 1 275 ? -29.453 -9.598 46.625 1.00 89.81 275 PRO A C 1
ATOM 2161 O O . PRO A 1 275 ? -29.928 -10.185 47.595 1.00 89.81 275 PRO A O 1
ATOM 2164 N N . GLN A 1 276 ? -28.625 -10.193 45.764 1.00 89.56 276 GLN A N 1
ATOM 2165 C CA . GLN A 1 276 ? -28.231 -11.601 45.832 1.00 89.56 276 GLN A CA 1
ATOM 2166 C C . GLN A 1 276 ? -27.358 -11.887 47.060 1.00 89.56 276 GLN A C 1
ATOM 2168 O O . GLN A 1 276 ? -27.628 -12.835 47.794 1.00 89.56 276 GLN A O 1
ATOM 2173 N N . ARG A 1 277 ? -26.355 -11.039 47.333 1.00 88.62 277 ARG A N 1
ATOM 2174 C CA . ARG A 1 277 ? -25.482 -11.186 48.510 1.00 88.62 277 ARG A CA 1
ATOM 2175 C C . ARG A 1 277 ? -26.240 -10.946 49.808 1.00 88.62 277 ARG A C 1
ATOM 2177 O O . ARG A 1 277 ? -26.029 -11.667 50.781 1.00 88.62 277 ARG A O 1
ATOM 2184 N N . LEU A 1 278 ? -27.151 -9.974 49.812 1.00 90.44 278 LEU A N 1
ATOM 2185 C CA . LEU A 1 278 ? -27.988 -9.686 50.972 1.00 90.44 278 LEU A CA 1
ATOM 2186 C C . LEU A 1 278 ? -28.941 -10.852 51.282 1.00 90.44 278 LEU A C 1
ATOM 2188 O O . LEU A 1 278 ? -29.058 -11.252 52.438 1.00 90.44 278 LEU A O 1
ATOM 2192 N N . ALA A 1 279 ? -29.571 -11.431 50.256 1.00 91.44 279 ALA A N 1
ATOM 2193 C CA . ALA A 1 279 ? -30.448 -12.594 50.399 1.00 91.44 279 ALA A CA 1
ATOM 2194 C C . ALA A 1 279 ? -29.695 -13.858 50.850 1.00 91.44 279 ALA A C 1
ATOM 2196 O O . ALA A 1 279 ? -30.215 -14.626 51.651 1.00 91.44 279 ALA A O 1
ATOM 2197 N N . GLN A 1 280 ? -28.455 -14.059 50.391 1.00 91.38 280 GLN A N 1
ATOM 2198 C CA . GLN A 1 280 ? -27.621 -15.190 50.818 1.00 91.38 280 GLN A CA 1
ATOM 2199 C C . GLN A 1 280 ? -27.148 -15.069 52.271 1.00 91.38 280 GLN A C 1
ATOM 2201 O O . GLN A 1 280 ? -27.065 -16.072 52.975 1.00 91.38 280 GLN A O 1
ATOM 2206 N N . LYS A 1 281 ? -26.831 -13.853 52.731 1.00 90.06 281 LYS A N 1
ATOM 2207 C CA . LYS A 1 281 ? -26.332 -13.617 54.095 1.00 90.06 281 LYS A CA 1
ATOM 2208 C C . LYS A 1 281 ? -27.431 -13.568 55.156 1.00 90.06 281 LYS A C 1
ATOM 2210 O O . LYS A 1 281 ? -27.131 -13.723 56.337 1.00 90.06 281 LYS A O 1
ATOM 2215 N N . ILE A 1 282 ? -28.678 -13.308 54.767 1.00 91.38 282 ILE A N 1
ATOM 2216 C CA . ILE A 1 282 ? -29.794 -13.130 55.698 1.00 91.38 282 ILE A CA 1
ATOM 2217 C C . ILE A 1 282 ? -30.820 -14.227 55.470 1.00 91.38 282 ILE A C 1
ATOM 2219 O O . ILE A 1 282 ? -31.601 -14.197 54.521 1.00 91.38 282 ILE A O 1
ATOM 2223 N N . GLU A 1 283 ? -30.855 -15.172 56.401 1.00 86.62 283 GLU A N 1
ATOM 2224 C CA . GLU A 1 283 ? -31.785 -16.291 56.353 1.00 86.62 283 GLU A CA 1
ATOM 2225 C C . GLU A 1 283 ? -33.251 -15.813 56.344 1.00 86.62 283 GLU A C 1
ATOM 2227 O O . GLU A 1 283 ? -33.681 -14.990 57.168 1.00 86.62 283 GLU A O 1
ATOM 2232 N N . GLY A 1 284 ? -34.024 -16.333 55.387 1.00 88.50 284 GLY A N 1
ATOM 2233 C CA . GLY A 1 284 ? -35.437 -16.001 55.191 1.00 88.50 284 GLY A CA 1
ATOM 2234 C C . GLY A 1 284 ? -35.702 -14.719 54.391 1.00 88.50 284 GLY A C 1
ATOM 2235 O O . GLY A 1 284 ? -36.847 -14.261 54.352 1.00 88.50 284 GLY A O 1
ATOM 2236 N N . LEU A 1 285 ? -34.683 -14.127 53.758 1.00 90.75 285 LEU A N 1
ATOM 2237 C CA . LEU A 1 285 ? -34.850 -12.968 52.883 1.00 90.75 285 LEU A CA 1
ATOM 2238 C C . LEU A 1 285 ? -34.903 -13.393 51.406 1.00 90.75 285 LEU A C 1
ATOM 2240 O O . LEU A 1 285 ? -33.922 -13.883 50.856 1.00 90.75 285 LEU A O 1
ATOM 2244 N N . SER A 1 286 ? -36.043 -13.182 50.738 1.00 91.81 286 SER A N 1
ATOM 2245 C CA . SER A 1 286 ? -36.136 -13.383 49.285 1.00 91.81 286 SER A CA 1
ATOM 2246 C C . SER A 1 286 ? -35.378 -12.287 48.532 1.00 91.81 286 SER A C 1
ATOM 2248 O O . SER A 1 286 ? -35.305 -11.145 48.990 1.00 91.81 286 SER A O 1
ATOM 2250 N N . THR A 1 287 ? -34.876 -12.599 47.337 1.00 91.06 287 THR A N 1
ATOM 2251 C CA . THR A 1 287 ? -34.189 -11.635 46.456 1.00 91.06 287 THR A CA 1
ATOM 2252 C C . THR A 1 287 ? -35.056 -10.408 46.159 1.00 91.06 287 THR A C 1
ATOM 2254 O O . THR A 1 287 ? -34.589 -9.278 46.271 1.00 91.06 287 THR A O 1
ATOM 2257 N N . SER A 1 288 ? -36.350 -10.619 45.906 1.00 90.50 288 SER A N 1
ATOM 2258 C CA . SER A 1 288 ? -37.337 -9.554 45.676 1.00 90.50 288 SER A CA 1
ATOM 2259 C C . SER A 1 288 ? -37.552 -8.642 46.886 1.00 90.50 288 SER A C 1
ATOM 2261 O O . SER A 1 288 ? -37.812 -7.447 46.743 1.00 90.50 288 SER A O 1
ATOM 2263 N N . ARG A 1 289 ? -37.452 -9.187 48.104 1.00 90.94 289 ARG A N 1
ATOM 2264 C CA . ARG A 1 289 ? -37.572 -8.408 49.339 1.00 90.94 289 ARG A CA 1
ATOM 2265 C C . ARG A 1 289 ? -36.268 -7.678 49.650 1.00 90.94 289 ARG A C 1
ATOM 2267 O O . ARG A 1 289 ? -36.323 -6.529 50.075 1.00 90.94 289 ARG A O 1
ATOM 2274 N N . ALA A 1 290 ? -35.124 -8.312 49.395 1.00 91.94 290 ALA A N 1
ATOM 2275 C CA . ALA A 1 290 ? -33.805 -7.699 49.506 1.00 91.94 290 ALA A CA 1
ATOM 2276 C C . ALA A 1 290 ? -33.680 -6.469 48.597 1.00 91.94 290 ALA A C 1
ATOM 2278 O O . ALA A 1 290 ? -33.244 -5.414 49.046 1.00 91.94 290 ALA A O 1
ATOM 2279 N N . GLU A 1 291 ? -34.140 -6.575 47.351 1.00 92.31 291 GLU A N 1
ATOM 2280 C CA . GLU A 1 291 ? -34.119 -5.476 46.386 1.00 92.31 291 GLU A CA 1
ATOM 2281 C C . GLU A 1 291 ? -34.930 -4.260 46.861 1.00 92.31 291 GLU A C 1
ATOM 2283 O O . GLU A 1 291 ? -34.432 -3.133 46.832 1.00 92.31 291 GLU A O 1
ATOM 2288 N N . LYS A 1 292 ? -36.147 -4.480 47.384 1.00 93.81 292 LYS A N 1
ATOM 2289 C CA . LYS A 1 292 ? -36.976 -3.400 47.952 1.00 93.81 292 LYS A CA 1
ATOM 2290 C C . LYS A 1 292 ? -36.268 -2.687 49.103 1.00 93.81 292 LYS A C 1
ATOM 2292 O O . LYS A 1 292 ? -36.193 -1.463 49.105 1.00 93.81 292 LYS A O 1
ATOM 2297 N N . ILE A 1 293 ? -35.688 -3.449 50.029 1.00 91.56 293 ILE A N 1
ATOM 2298 C CA . ILE A 1 293 ? -34.972 -2.891 51.182 1.00 91.56 293 ILE A CA 1
ATOM 2299 C C . ILE A 1 293 ? -33.746 -2.084 50.727 1.00 91.56 293 ILE A C 1
ATOM 2301 O O . ILE A 1 293 ? -33.498 -1.002 51.254 1.00 91.56 293 ILE A O 1
ATOM 2305 N N . LEU A 1 294 ? -32.990 -2.572 49.739 1.00 92.38 294 LEU A N 1
ATOM 2306 C CA . LEU A 1 294 ? -31.825 -1.865 49.198 1.00 92.38 294 LEU A CA 1
ATOM 2307 C C . LEU A 1 294 ? -32.218 -0.560 48.503 1.00 92.38 294 LEU A C 1
ATOM 2309 O O . LEU A 1 294 ? -31.565 0.468 48.700 1.00 92.38 294 LEU A O 1
ATOM 2313 N N . LYS A 1 295 ? -33.307 -0.575 47.729 1.00 90.94 295 LYS A N 1
ATOM 2314 C CA . LYS A 1 295 ? -33.855 0.626 47.093 1.00 90.94 295 LYS A CA 1
ATOM 2315 C C . LYS A 1 295 ? -34.252 1.660 48.143 1.00 90.94 295 LYS A C 1
ATOM 2317 O O . LYS A 1 295 ? -33.837 2.816 48.055 1.00 90.94 295 LYS A O 1
ATOM 2322 N N . ASP A 1 296 ? -34.973 1.233 49.172 1.00 91.88 296 ASP A N 1
ATOM 2323 C CA . ASP A 1 296 ? -35.400 2.104 50.261 1.00 91.88 296 ASP A CA 1
ATOM 2324 C C . ASP A 1 296 ? -34.197 2.653 51.046 1.00 91.88 296 ASP A C 1
ATOM 2326 O O . ASP A 1 296 ? -34.120 3.861 51.288 1.00 91.88 296 ASP A O 1
ATOM 2330 N N . ALA A 1 297 ? -33.186 1.826 51.324 1.00 89.44 297 ALA A N 1
ATOM 2331 C CA . ALA A 1 297 ? -31.937 2.249 51.955 1.00 89.44 297 ALA A CA 1
ATOM 2332 C C . ALA A 1 297 ? -31.216 3.340 51.152 1.00 89.44 297 ALA A C 1
ATOM 2334 O O . ALA A 1 297 ? -30.842 4.376 51.709 1.00 89.44 297 ALA A O 1
ATOM 2335 N N . ARG A 1 298 ? -31.093 3.168 49.830 1.00 89.50 298 ARG A N 1
ATOM 2336 C CA . ARG A 1 298 ? -30.497 4.172 48.932 1.00 89.50 298 ARG A CA 1
ATOM 2337 C C . ARG A 1 298 ? -31.264 5.491 48.966 1.00 89.50 298 ARG A C 1
ATOM 2339 O O . ARG A 1 298 ? -30.647 6.556 48.983 1.00 89.50 298 ARG A O 1
ATOM 2346 N N . THR A 1 299 ? -32.599 5.456 49.027 1.00 88.56 299 THR A N 1
ATOM 2347 C CA . THR A 1 299 ? -33.393 6.695 49.123 1.00 88.56 299 THR A CA 1
ATOM 2348 C C . THR A 1 299 ? -33.176 7.432 50.443 1.00 88.56 299 THR A C 1
ATOM 2350 O O . THR A 1 299 ? -33.074 8.661 50.440 1.00 88.56 299 THR A O 1
ATOM 2353 N N . VAL A 1 300 ? -33.065 6.708 51.561 1.00 88.81 300 VAL A N 1
ATOM 2354 C CA . VAL A 1 300 ? -32.809 7.290 52.887 1.00 88.81 300 VAL A CA 1
ATOM 2355 C C . VAL A 1 300 ? -31.415 7.912 52.935 1.00 88.81 300 VAL A C 1
ATOM 2357 O O . VAL A 1 300 ? -31.278 9.063 53.352 1.00 88.81 300 VAL A O 1
ATOM 2360 N N . VAL A 1 301 ? -30.401 7.212 52.420 1.00 87.56 301 VAL A N 1
ATOM 2361 C CA . VAL A 1 301 ? -29.023 7.718 52.335 1.00 87.56 301 VAL A CA 1
ATOM 2362 C C . VAL A 1 301 ? -28.954 8.962 51.442 1.00 87.56 301 VAL A C 1
ATOM 2364 O O . VAL A 1 301 ? -28.420 9.989 51.858 1.00 87.56 301 VAL A O 1
ATOM 2367 N N . LYS A 1 302 ? -29.593 8.945 50.263 1.00 86.62 302 LYS A N 1
ATOM 2368 C CA . LYS A 1 302 ? -29.652 10.109 49.359 1.00 86.62 302 LYS A CA 1
ATOM 2369 C C . LYS A 1 302 ? -30.324 11.320 50.013 1.00 86.62 302 LYS A C 1
ATOM 2371 O O . LYS A 1 302 ? -29.864 12.451 49.849 1.00 86.62 302 LYS A O 1
ATOM 2376 N N . LYS A 1 303 ? -31.402 11.104 50.778 1.00 86.12 303 LYS A N 1
ATOM 2377 C CA . LYS A 1 303 ? -32.072 12.167 51.549 1.00 86.12 303 LYS A CA 1
ATOM 2378 C C . LYS A 1 303 ? -31.175 12.714 52.660 1.00 86.12 303 LYS A C 1
ATOM 2380 O O . LYS A 1 303 ? -31.145 13.929 52.848 1.00 86.12 303 LYS A O 1
ATOM 2385 N N . ALA A 1 304 ? -30.440 11.854 53.363 1.00 83.94 304 ALA A N 1
ATOM 2386 C CA . ALA A 1 304 ? -29.515 12.261 54.416 1.00 83.94 304 ALA A CA 1
ATOM 2387 C C . ALA A 1 304 ? -28.357 13.112 53.866 1.00 83.94 304 ALA A C 1
ATOM 2389 O O . ALA A 1 304 ? -28.114 14.200 54.385 1.00 83.94 304 ALA A O 1
ATOM 2390 N N . ILE A 1 305 ? -27.737 12.695 52.755 1.00 82.00 305 ILE A N 1
ATOM 2391 C CA . ILE A 1 305 ? -26.673 13.455 52.072 1.00 82.00 305 ILE A CA 1
ATOM 2392 C C . ILE A 1 305 ? -27.198 14.824 51.613 1.00 82.00 305 ILE A C 1
ATOM 2394 O O . ILE A 1 305 ? -26.594 15.858 51.896 1.00 82.00 305 ILE A O 1
ATOM 2398 N N . LYS A 1 306 ? -28.378 14.862 50.974 1.00 81.12 306 LYS A N 1
ATOM 2399 C CA . LYS A 1 306 ? -28.995 16.119 50.510 1.00 81.12 306 LYS A CA 1
ATOM 2400 C C . LYS A 1 306 ? -29.339 17.072 51.660 1.00 81.12 306 LYS A C 1
ATOM 2402 O O . LYS A 1 306 ? -29.310 18.285 51.469 1.00 81.12 306 LYS A O 1
ATOM 2407 N N . LYS A 1 307 ? -29.686 16.541 52.838 1.00 79.12 307 LYS A N 1
ATOM 2408 C CA . LYS A 1 307 ? -29.952 17.335 54.045 1.00 79.12 307 LYS A CA 1
ATOM 2409 C C . LYS A 1 307 ? -28.659 17.863 54.673 1.00 79.12 307 LYS A C 1
ATOM 2411 O O . LYS A 1 307 ? -28.669 18.991 55.148 1.00 79.12 307 LYS A O 1
ATOM 2416 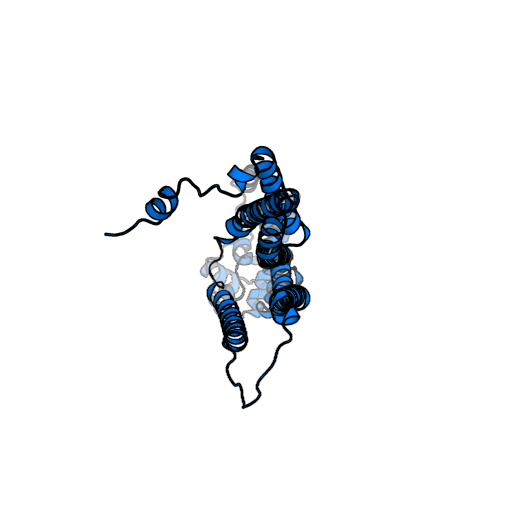N N . SER A 1 308 ? -27.571 17.089 54.634 1.00 73.75 308 SER A N 1
ATOM 2417 C CA . SER A 1 308 ? -26.249 17.528 55.099 1.00 73.75 308 SER A CA 1
ATOM 2418 C C . SER A 1 308 ? -25.692 18.673 54.254 1.00 73.75 308 SER A C 1
ATOM 2420 O O . SER A 1 308 ? -25.177 19.620 54.814 1.00 73.75 308 SER A O 1
ATOM 2422 N N . LYS A 1 309 ? -25.868 18.636 52.924 1.00 70.81 309 LYS A N 1
ATOM 2423 C CA . LYS A 1 309 ? -25.375 19.674 51.992 1.00 70.81 309 LYS A CA 1
ATOM 2424 C C . LYS A 1 309 ? -26.125 21.019 52.074 1.00 70.81 309 LYS A C 1
ATOM 2426 O O . LYS A 1 309 ? -25.742 21.981 51.422 1.00 70.81 309 LYS A O 1
ATOM 2431 N N . LYS A 1 310 ? -27.253 21.067 52.791 1.00 65.44 310 LYS A N 1
ATOM 2432 C CA . LYS A 1 310 ? -28.068 22.280 52.999 1.00 65.44 310 LYS A CA 1
ATOM 2433 C C . LYS A 1 310 ? -27.859 22.929 54.370 1.00 65.44 310 LYS A C 1
ATOM 2435 O O . LYS A 1 310 ? -28.433 23.990 54.604 1.00 65.44 310 LYS A O 1
ATOM 2440 N N . LYS A 1 311 ? -27.156 22.252 55.275 1.00 48.78 311 LYS A N 1
ATOM 2441 C CA . LYS A 1 311 ? -26.700 22.813 56.545 1.00 48.78 311 LYS A CA 1
ATOM 2442 C C . LYS A 1 311 ? -25.298 23.360 56.358 1.00 48.78 311 LYS A C 1
ATOM 2444 O O . LYS A 1 311 ? -25.008 24.338 57.069 1.00 48.78 311 LYS A O 1
#

Secondary structure (DSSP, 8-state):
----HHHHHTT-TT---HHHHHT-HHHHHHHHHHHHHHHHHHHHHS-HHHHHHHHHHHHHHHHHHHHHHHHHHHH-TT-HHHHHHHHHHHHHHHHHHHHHIIIIIGGGTT--SSHHHHHHHHHHHHHHHHHHHHHHHTT--BTTB-----HHHHHHHHHHHHHHHHHHHHHH----THHHHHHHHHHHHH---HHHHHHHHHHHS-TTSHHHHHHHHHHHHHHHTS-HHHHHHHT-TT------GGGSTT--HHHHHHHHHTT--SHHHHHTS-HHHHHHHSTT--HHHHHHHHHHHHHHHHHHHHHHTT-